Protein 3OOO (pdb70)

CATH classification: 3.40.350.10

Sequence (258 aa):
ASKLNRIRRHHLHSSVVQQAAELAVFSDPVTVNYLTGFFCDPHERQFLFVYEDRDPILFVPALEEVSSRAKQSSVPFPVFGYIDSENPWQQKKIASSNLPSFSVSKVLAEFDNLNVTKFQGLQTVFDDGHFENLTPYIQNRASKKLNRRIRHHLHSSVQQAELAVFSDPVTVNYLTGFFCDPHEERQFLFVYEDRDPILFVPALEVSSRAKQSSVPFPVFGYIDSENPWQQKIASNNLPSSFSVSSKVLAEFDNLNVTKKFQGLQTVFDGHFENLTPYIQNR

B-factor: mean 14.99, std 8.38, range [2.0, 68.58]

Organism: Streptococcus agalactiae serotype V (strain ATCC BAA-611 / 2603 V/R) (NCBI:txid208435)

Radius of gyration: 19.77 Å; Cα contacts (8 Å, |Δi|>4): 433; chains: 2; bounding box: 47×38×53 Å

Solvent-accessible surface area: 13190 Å² total

Nearest PDB structures (foldseek):
  3ooo-assembly1_B-2  TM=9.943E-01  e=3.296E-24  Streptococcus agalactiae 2603V/R
  3peb-assembly1_A  TM=9.661E-01  e=6.634E-20  Streptococcus thermophilus LMG 18311
  3o5v-assembly3_A  TM=9.739E-01  e=1.366E-19  Streptococcus pyogenes M1 GAS
  3o5v-assembly3_B  TM=9.836E-01  e=4.752E-19  Streptococcus pyogenes M1 GAS
  3pn9-assembly1_D  TM=9.662E-01  e=1.442E-17  Streptococcus pneumoniae

Secondary structure (DSSP, 8-state):
--HHHHHHHHHHHTT-SEEEE--HHHHHHHHS-----TT---EEEESSS--EEEEEGGGHHHHHHH-SS-EEEE-TTS-HHHHHHHH-S----SEEEE-TTT--HHHHHHHHHH--SEEEEPPHHHH--/--HHHHHHHHHHHTT-SEEEE--HHHHHHHHS-----TT---EEEESSS--EEEEEGGGHHHHHHH-SS-EEEE-TTS-HHHHHHHHS--S---EEEE-TTT--HHHHHHHHHH--SEEEEPPHHHH--

InterPro domains:
  IPR000587 Creatinase, N-terminal [PF01321] (4-133)
  IPR000994 Peptidase M24 [PF00557] (140-343)
  IPR001131 Peptidase M24B, X-Pro dipeptidase/aminopeptidase P, conserved site [PS00491] (289-301)
  IPR029149 Creatinase/Aminopeptidase P/Spt16, N-terminal [G3DSA:3.40.350.10] (1-133)
  IPR029149 Creatinase/Aminopeptidase P/Spt16, N-terminal [SSF53092] (1-131)
  IPR036005 Creatinase/aminopeptidase-like [G3DSA:3.90.230.10] (134-358)
  IPR036005 Creatinase/aminopeptidase-like [SSF55920] (132-358)
  IPR050659 Peptidase M24B family [PTHR46112] (2-356)

Structure (mmCIF, N/CA/C/O backbone):
data_3OOO
#
_entry.id   3OOO
#
_cell.length_a   43.744
_cell.length_b   58.325
_cell.length_c   101.995
_cell.angle_alpha   90.00
_cell.angle_beta   90.00
_cell.angle_gamma   90.00
#
_symmetry.space_group_name_H-M   'P 21 21 21'
#
loop_
_entity.id
_entity.type
_entity.pdbx_description
1 polymer 'Proline dipeptidase'
2 water water
#
loop_
_atom_site.group_PDB
_atom_site.id
_atom_site.type_symbol
_atom_site.label_atom_id
_atom_site.label_alt_id
_atom_site.label_comp_id
_atom_site.label_asym_id
_atom_site.label_entity_id
_atom_site.label_seq_id
_atom_site.pdbx_PDB_ins_code
_atom_site.Cartn_x
_atom_site.Cartn_y
_atom_site.Cartn_z
_atom_site.occupancy
_atom_site.B_iso_or_equiv
_atom_site.auth_seq_id
_atom_site.auth_comp_id
_atom_site.auth_asym_id
_atom_site.auth_atom_id
_atom_site.pdbx_PDB_model_num
ATOM 1 N N . ALA A 1 1 ? 15.067 44.192 20.880 1.00 26.12 0 ALA A N 1
ATOM 2 C CA . ALA A 1 1 ? 14.550 42.873 21.351 1.00 25.88 0 ALA A CA 1
ATOM 3 C C . ALA A 1 1 ? 13.035 42.815 21.172 1.00 25.58 0 ALA A C 1
ATOM 4 O O . ALA A 1 1 ? 12.521 42.023 20.372 1.00 25.80 0 ALA A O 1
ATOM 14 N N . SER A 1 3 ? 11.761 45.594 20.238 1.00 21.31 2 SER A N 1
ATOM 15 C CA . SER A 1 3 ? 11.732 46.757 19.347 1.00 19.95 2 SER A CA 1
ATOM 16 C C . SER A 1 3 ? 10.797 46.590 18.146 1.00 18.74 2 SER A C 1
ATOM 17 O O . SER A 1 3 ? 9.959 47.456 17.876 1.00 18.35 2 SER A O 1
ATOM 20 N N . LYS A 1 4 ? 10.953 45.478 17.433 1.00 17.33 3 LYS A N 1
ATOM 21 C CA . LYS A 1 4 ? 10.152 45.200 16.242 1.00 16.12 3 LYS A CA 1
ATOM 22 C C . LYS A 1 4 ? 8.682 45.026 16.601 1.00 15.01 3 LYS A C 1
ATOM 23 O O . LYS A 1 4 ? 7.807 45.592 15.943 1.00 14.58 3 LYS A O 1
ATOM 29 N N . LEU A 1 5 ? 8.419 44.258 17.656 1.00 14.47 4 LEU A N 1
ATOM 30 C CA . LEU A 1 5 ? 7.042 44.008 18.076 1.00 13.70 4 LEU A CA 1
ATOM 31 C C . LEU A 1 5 ? 6.360 45.272 18.606 1.00 13.73 4 LEU A C 1
ATOM 32 O O . LEU A 1 5 ? 5.177 45.491 18.344 1.00 13.52 4 LEU A O 1
ATOM 37 N N . ASN A 1 6 ? 7.106 46.104 19.335 1.00 13.68 5 ASN A N 1
ATOM 38 C CA . ASN A 1 6 ? 6.586 47.399 19.787 1.00 14.12 5 ASN A CA 1
ATOM 39 C C . ASN A 1 6 ? 6.217 48.298 18.608 1.00 13.57 5 ASN A C 1
ATOM 40 O O . ASN A 1 6 ? 5.167 48.941 18.612 1.00 13.30 5 ASN A O 1
ATOM 45 N N . ARG A 1 7 ? 7.079 48.331 17.593 1.00 13.37 6 ARG A N 1
ATOM 46 C CA . ARG A 1 7 ? 6.791 49.093 16.381 1.00 13.40 6 ARG A CA 1
ATOM 47 C C . ARG A 1 7 ? 5.535 48.615 15.652 1.00 12.91 6 ARG A C 1
ATOM 48 O O . ARG A 1 7 ? 4.730 49.431 15.200 1.00 12.94 6 ARG A O 1
ATOM 56 N N . ILE A 1 8 ? 5.368 47.298 15.544 1.00 12.61 7 ILE A N 1
ATOM 57 C CA . ILE A 1 8 ? 4.169 46.726 14.928 1.00 12.19 7 ILE A CA 1
ATOM 58 C C . ILE A 1 8 ? 2.924 47.140 15.710 1.00 12.25 7 ILE A C 1
ATOM 59 O O . ILE A 1 8 ? 1.922 47.549 15.122 1.00 11.74 7 ILE A O 1
ATOM 64 N N . ARG A 1 9 ? 3.012 47.063 17.038 1.00 12.59 8 ARG A N 1
ATOM 65 C CA A ARG A 1 9 ? 1.908 47.445 17.912 0.50 13.17 8 ARG A CA 1
ATOM 66 C CA B ARG A 1 9 ? 1.911 47.447 17.919 0.50 13.00 8 ARG A CA 1
ATOM 67 C C . ARG A 1 9 ? 1.489 48.900 17.687 1.00 13.32 8 ARG A C 1
ATOM 68 O O . ARG A 1 9 ? 0.299 49.200 17.559 1.00 13.20 8 ARG A O 1
ATOM 83 N N . HIS A 1 10 ? 2.468 49.801 17.628 1.00 13.91 9 HIS A N 1
ATOM 84 C CA . HIS A 1 10 ? 2.178 51.215 17.388 1.00 14.88 9 HIS A CA 1
ATOM 85 C C . HIS A 1 10 ? 1.622 51.450 15.987 1.00 14.79 9 HIS A C 1
ATOM 86 O O . HIS A 1 10 ? 0.746 52.297 15.792 1.00 14.89 9 HIS A O 1
ATOM 93 N N . HIS A 1 11 ? 2.117 50.679 15.023 1.00 14.51 10 HIS A N 1
ATOM 94 C CA . HIS A 1 11 ? 1.639 50.761 13.649 1.00 14.67 10 HIS A CA 1
ATOM 95 C C . HIS A 1 11 ? 0.169 50.381 13.522 1.00 15.15 10 HIS A C 1
ATOM 96 O O . HIS A 1 11 ? -0.552 50.944 12.702 1.00 15.05 10 HIS A O 1
ATOM 103 N N . LEU A 1 12 ? -0.272 49.417 14.329 1.00 15.96 11 LEU A N 1
ATOM 104 C CA . LEU A 1 12 ? -1.679 49.045 14.345 1.00 16.75 11 LEU A CA 1
ATOM 105 C C . LEU A 1 12 ? -2.569 50.251 14.657 1.00 17.75 11 LEU A C 1
ATOM 106 O O . LEU A 1 12 ? -3.678 50.340 14.137 1.00 18.19 11 LEU A O 1
ATOM 111 N N . HIS A 1 13 ? -2.072 51.183 15.473 1.00 18.83 12 HIS A N 1
ATOM 112 C CA . HIS A 1 13 ? -2.816 52.418 15.762 1.00 19.96 12 HIS A CA 1
ATOM 113 C C . HIS A 1 13 ? -3.028 53.281 14.505 1.00 20.01 12 HIS A C 1
ATOM 114 O O . HIS A 1 13 ? -4.074 53.924 14.365 1.00 20.84 12 HIS A O 1
ATOM 121 N N A SER A 1 14 ? -2.040 53.296 13.610 0.50 19.77 13 SER A N 1
ATOM 122 N N B SER A 1 14 ? -2.053 53.259 13.594 0.50 20.01 13 SER A N 1
ATOM 123 C CA A SER A 1 14 ? -2.103 54.101 12.386 0.50 19.35 13 SER A CA 1
ATOM 124 C CA B SER A 1 14 ? -2.081 54.085 12.382 0.50 19.82 13 SER A CA 1
ATOM 125 C C A SER A 1 14 ? -3.198 53.627 11.435 0.50 19.24 13 SER A C 1
ATOM 126 C C B SER A 1 14 ? -2.925 53.503 11.248 0.50 19.65 13 SER A C 1
ATOM 127 O O A SER A 1 14 ? -3.701 54.401 10.619 0.50 19.32 13 SER A O 1
ATOM 128 O O B SER A 1 14 ? -3.444 54.248 10.414 0.50 19.72 13 SER A O 1
ATOM 133 N N A VAL A 1 15 ? -3.561 52.353 11.545 0.50 18.94 14 VAL A N 1
ATOM 134 N N B VAL A 1 15 ? -3.048 52.179 11.196 0.50 19.32 14 VAL A N 1
ATOM 135 C CA A VAL A 1 15 ? -4.602 51.777 10.707 0.50 18.49 14 VAL A CA 1
ATOM 136 C CA B VAL A 1 15 ? -3.891 51.553 10.177 0.50 18.85 14 VAL A CA 1
ATOM 137 C C A VAL A 1 15 ? -5.804 51.368 11.556 0.50 18.18 14 VAL A C 1
ATOM 138 C C B VAL A 1 15 ? -5.251 51.128 10.723 0.50 18.68 14 VAL A C 1
ATOM 139 O O A VAL A 1 15 ? -5.807 51.555 12.772 0.50 18.19 14 VAL A O 1
ATOM 140 O O B VAL A 1 15 ? -6.094 50.629 9.982 0.50 18.51 14 VAL A O 1
ATOM 147 N N A GLN A 1 16 ? -6.826 50.815 10.914 0.50 17.92 15 GLN A N 1
ATOM 148 N N B GLN A 1 16 ? -5.458 51.319 12.020 0.50 18.47 15 GLN A N 1
ATOM 149 C CA A GLN A 1 16 ? -8.034 50.407 11.625 0.50 17.74 15 GLN A CA 1
ATOM 150 C CA B GLN A 1 16 ? -6.774 51.103 12.605 0.50 18.36 15 GLN A CA 1
ATOM 151 C C A GLN A 1 16 ? -7.889 49.037 12.272 0.50 17.42 15 GLN A C 1
ATOM 152 C C B GLN A 1 16 ? -7.082 49.636 12.914 0.50 17.79 15 GLN A C 1
ATOM 153 O O A GLN A 1 16 ? -8.882 48.418 12.648 0.50 17.84 15 GLN A O 1
ATOM 154 O O B GLN A 1 16 ? -8.191 49.306 13.332 0.50 17.57 15 GLN A O 1
ATOM 165 N N A ALA A 1 17 ? -6.654 48.564 12.405 0.50 17.14 16 ALA A N 1
ATOM 166 N N B ALA A 1 17 ? -6.108 48.757 12.709 0.50 17.25 16 ALA A N 1
ATOM 167 C CA A ALA A 1 17 ? -6.407 47.214 12.908 0.50 16.51 16 ALA A CA 1
ATOM 168 C CA B ALA A 1 17 ? -6.313 47.338 12.986 0.50 16.61 16 ALA A CA 1
ATOM 169 C C A ALA A 1 17 ? -6.208 47.146 14.422 0.50 16.05 16 ALA A C 1
ATOM 170 C C B ALA A 1 17 ? -6.089 47.073 14.465 0.50 16.10 16 ALA A C 1
ATOM 171 O O A ALA A 1 17 ? -5.435 47.913 14.993 0.50 16.27 16 ALA A O 1
ATOM 172 O O B ALA A 1 17 ? -5.179 47.643 15.065 0.50 16.25 16 ALA A O 1
ATOM 175 N N . GLU A 1 18 ? -6.911 46.211 15.058 1.00 15.52 17 GLU A N 1
ATOM 176 C CA . GLU A 1 18 ? -6.782 45.950 16.494 1.00 14.54 17 GLU A CA 1
ATOM 177 C C . GLU A 1 18 ? -5.785 44.831 16.769 1.00 13.21 17 GLU A C 1
ATOM 178 O O . GLU A 1 18 ? -5.300 44.678 17.890 1.00 13.16 17 GLU A O 1
ATOM 184 N N . LEU A 1 19 ? -5.470 44.061 15.732 1.00 11.66 18 LEU A N 1
ATOM 185 C CA . LEU A 1 19 ? -4.707 42.836 15.905 1.00 10.54 18 LEU A CA 1
ATOM 186 C C . LEU A 1 19 ? -3.963 42.465 14.630 1.00 9.66 18 LEU A C 1
ATOM 187 O O . LEU A 1 19 ? -4.488 42.631 13.531 1.00 9.57 18 LEU A O 1
ATOM 192 N N . ALA A 1 20 ? -2.741 41.966 14.796 1.00 8.78 19 ALA A N 1
ATOM 193 C CA . ALA A 1 20 ? -2.006 41.296 13.726 1.00 7.88 19 ALA A CA 1
ATOM 194 C C . ALA A 1 20 ? -1.708 39.874 14.172 1.00 7.11 19 ALA A C 1
ATOM 195 O O . ALA A 1 20 ? -1.344 39.629 15.326 1.00 7.11 19 ALA A O 1
ATOM 197 N N . VAL A 1 21 ? -1.879 38.935 13.251 1.00 6.68 20 VAL A N 1
ATOM 198 C CA . VAL A 1 21 ? -1.645 37.527 13.541 1.00 6.33 20 VAL A CA 1
ATOM 199 C C . VAL A 1 21 ? -0.541 37.034 12.622 1.00 6.49 20 VAL A C 1
ATOM 200 O O . VAL A 1 21 ? -0.710 37.016 11.398 1.00 6.73 20 VAL A O 1
ATOM 204 N N . PHE A 1 22 ? 0.593 36.664 13.206 1.00 6.24 21 PHE A N 1
ATOM 205 C CA . PHE A 1 22 ? 1.726 36.144 12.435 1.00 6.40 21 PHE A CA 1
ATOM 206 C C . PHE A 1 22 ? 1.767 34.629 12.496 1.00 6.74 21 PHE A C 1
ATOM 207 O O . PHE A 1 22 ? 1.500 34.032 13.544 1.00 6.95 21 PHE A O 1
ATOM 215 N N . SER A 1 23 ? 2.074 34.009 11.361 1.00 6.79 22 SER A N 1
ATOM 216 C CA . SER A 1 23 ? 2.046 32.549 11.258 1.00 7.51 22 SER A CA 1
ATOM 217 C C . SER A 1 23 ? 3.272 31.973 10.552 1.00 7.73 22 SER A C 1
ATOM 218 O O . SER A 1 23 ? 3.566 30.790 10.693 1.00 7.69 22 SER A O 1
ATOM 221 N N . ASP A 1 24 ? 3.964 32.799 9.773 1.00 8.09 23 ASP A N 1
ATOM 222 C CA . ASP A 1 24 ? 5.128 32.340 9.019 1.00 8.72 23 ASP A CA 1
ATOM 223 C C . ASP A 1 24 ? 6.278 32.076 9.999 1.00 8.58 23 ASP A C 1
ATOM 224 O O . ASP A 1 24 ? 6.686 32.986 10.718 1.00 8.96 23 ASP A O 1
ATOM 229 N N . PRO A 1 25 ? 6.795 30.827 10.043 1.00 8.84 24 PRO A N 1
ATOM 230 C CA . PRO A 1 25 ? 7.902 30.500 10.948 1.00 9.04 24 PRO A CA 1
ATOM 231 C C . PRO A 1 25 ? 9.093 31.453 10.805 1.00 9.25 24 PRO A C 1
ATOM 232 O O . PRO A 1 25 ? 9.731 31.797 11.794 1.00 8.99 24 PRO A O 1
ATOM 236 N N . VAL A 1 26 ? 9.364 31.893 9.581 1.00 10.01 25 VAL A N 1
ATOM 237 C CA . VAL A 1 26 ? 10.451 32.835 9.327 1.00 10.26 25 VAL A CA 1
ATOM 238 C C . VAL A 1 26 ? 10.149 34.203 9.953 1.00 10.19 25 VAL A C 1
ATOM 239 O O . VAL A 1 26 ? 11.013 34.800 10.603 1.00 10.56 25 VAL A O 1
ATOM 243 N N . THR A 1 27 ? 8.917 34.679 9.773 1.00 9.92 26 THR A N 1
ATOM 244 C CA . THR A 1 27 ? 8.489 35.957 10.334 1.00 10.05 26 THR A CA 1
ATOM 245 C C . THR A 1 27 ? 8.504 35.919 11.859 1.00 10.04 26 THR A C 1
ATOM 246 O O . THR A 1 27 ? 9.023 36.827 12.508 1.00 10.02 26 THR A O 1
ATOM 250 N N . VAL A 1 28 ? 7.930 34.866 12.430 1.00 10.10 27 VAL A N 1
ATOM 251 C CA . VAL A 1 28 ? 7.890 34.724 13.883 1.00 10.45 27 VAL A CA 1
ATOM 252 C C . VAL A 1 28 ? 9.305 34.693 14.470 1.00 11.01 27 VAL A C 1
ATOM 253 O O . VAL A 1 28 ? 9.577 35.335 15.491 1.00 11.36 27 VAL A O 1
ATOM 257 N N . ASN A 1 29 ? 10.209 33.979 13.803 1.00 11.63 28 ASN A N 1
ATOM 258 C CA . ASN A 1 29 ? 11.604 33.935 14.228 1.00 12.49 28 ASN A CA 1
ATOM 259 C C . ASN A 1 29 ? 12.281 35.303 14.130 1.00 12.91 28 ASN A C 1
ATOM 260 O O . ASN A 1 29 ? 13.026 35.691 15.027 1.00 13.36 28 ASN A O 1
ATOM 265 N N . TYR A 1 30 ? 12.010 36.032 13.047 1.00 13.08 29 TYR A N 1
ATOM 266 C CA . TYR A 1 30 ? 12.522 37.394 12.879 1.00 13.90 29 TYR A CA 1
ATOM 267 C C . TYR A 1 30 ? 12.062 38.300 14.024 1.00 13.77 29 TYR A C 1
ATOM 268 O O . TYR A 1 30 ? 12.828 39.125 14.532 1.00 13.96 29 TYR A O 1
ATOM 277 N N . LEU A 1 31 ? 10.810 38.129 14.437 1.00 13.63 30 LEU A N 1
ATOM 278 C CA . LEU A 1 31 ? 10.215 38.981 15.464 1.00 13.89 30 LEU A CA 1
ATOM 279 C C . LEU A 1 31 ? 10.557 38.602 16.901 1.00 14.07 30 LEU A C 1
ATOM 280 O O . LEU A 1 31 ? 10.467 39.449 17.790 1.00 14.70 30 LEU A O 1
ATOM 285 N N . THR A 1 32 ? 10.927 37.340 17.133 1.00 14.18 31 THR A N 1
ATOM 286 C CA . THR A 1 32 ? 11.027 36.805 18.500 1.00 14.19 31 THR A CA 1
ATOM 287 C C . THR A 1 32 ? 12.286 35.999 18.818 1.00 14.39 31 THR A C 1
ATOM 288 O O . THR A 1 32 ? 12.614 35.815 19.991 1.00 14.89 31 THR A O 1
ATOM 292 N N . GLY A 1 33 ? 12.959 35.486 17.791 1.00 14.15 32 GLY A N 1
ATOM 293 C CA . GLY A 1 33 ? 14.084 34.567 17.982 1.00 13.88 32 GLY A CA 1
ATOM 294 C C . GLY A 1 33 ? 13.679 33.117 18.195 1.00 13.65 32 GLY A C 1
ATOM 295 O O . GLY A 1 33 ? 14.532 32.248 18.396 1.00 14.33 32 GLY A O 1
ATOM 296 N N . PHE A 1 34 ? 12.372 32.856 18.160 1.00 13.01 33 PHE A N 1
ATOM 297 C CA . PHE A 1 34 ? 11.837 31.507 18.302 1.00 12.39 33 PHE A CA 1
ATOM 298 C C . PHE A 1 34 ? 11.441 30.979 16.930 1.00 12.31 33 PHE A C 1
ATOM 299 O O . PHE A 1 34 ? 10.582 31.568 16.266 1.00 11.96 33 PHE A O 1
ATOM 307 N N . PHE A 1 35 ? 12.088 29.892 16.509 1.00 12.24 34 PHE A N 1
ATOM 308 C CA . PHE A 1 35 ? 11.733 29.212 15.265 1.00 12.64 34 PHE A CA 1
ATOM 309 C C . PHE A 1 35 ? 10.992 27.910 15.508 1.00 12.63 34 PHE A C 1
ATOM 310 O O . PHE A 1 35 ? 11.498 27.013 16.188 1.00 12.53 34 PHE A O 1
ATOM 318 N N . CYS A 1 36 ? 9.805 27.807 14.916 1.00 12.42 35 CYS A N 1
ATOM 319 C CA . CYS A 1 36 ? 9.057 26.558 14.874 1.00 12.87 35 CYS A CA 1
ATOM 320 C C . CYS A 1 36 ? 8.249 26.535 13.588 1.00 12.03 35 CYS A C 1
ATOM 321 O O . CYS A 1 36 ? 7.530 27.488 13.289 1.00 12.37 35 CYS A O 1
ATOM 324 N N . ASP A 1 37 ? 8.386 25.465 12.812 1.00 11.17 36 ASP A N 1
ATOM 325 C CA . ASP A 1 37 ? 7.454 25.225 11.720 1.00 10.48 36 ASP A CA 1
ATOM 326 C C . ASP A 1 37 ? 6.523 24.091 12.128 1.00 10.06 36 ASP A C 1
ATOM 327 O O . ASP A 1 37 ? 6.924 22.924 12.119 1.00 9.90 36 ASP A O 1
ATOM 332 N N . PRO A 1 38 ? 5.272 24.427 12.483 1.00 9.10 37 PRO A N 1
ATOM 333 C CA . PRO A 1 38 ? 4.360 23.417 13.001 1.00 8.92 37 PRO A CA 1
ATOM 334 C C . PRO A 1 38 ? 3.692 22.595 11.902 1.00 8.60 37 PRO A C 1
ATOM 335 O O . PRO A 1 38 ? 2.953 21.658 12.205 1.00 8.70 37 PRO A O 1
ATOM 339 N N . HIS A 1 39 ? 3.931 22.965 10.642 1.00 8.82 38 HIS A N 1
ATOM 340 C CA . HIS A 1 39 ? 3.288 22.314 9.497 1.00 9.01 38 HIS A CA 1
ATOM 341 C C . HIS A 1 39 ? 1.755 22.310 9.634 1.00 9.24 38 HIS A C 1
ATOM 342 O O . HIS A 1 39 ? 1.159 23.387 9.621 1.00 9.98 38 HIS A O 1
ATOM 349 N N . GLU A 1 40 ? 1.127 21.142 9.789 1.00 9.56 39 GLU A N 1
ATOM 350 C CA . GLU A 1 40 ? -0.342 21.048 9.904 1.00 10.05 39 GLU A CA 1
ATOM 351 C C . GLU A 1 40 ? -0.871 21.550 11.245 1.00 9.51 39 GLU A C 1
ATOM 352 O O . GLU A 1 40 ? -2.022 21.996 11.340 1.00 9.77 39 GLU A O 1
ATOM 358 N N . ARG A 1 41 ? -0.044 21.444 12.279 1.00 8.34 40 ARG A N 1
ATOM 359 C CA . ARG A 1 41 ? -0.416 21.934 13.603 1.00 7.57 40 ARG A CA 1
ATOM 360 C C . ARG A 1 41 ? -0.363 23.462 13.614 1.00 7.13 40 ARG A C 1
ATOM 361 O O . ARG A 1 41 ? 0.117 24.090 12.665 1.00 6.81 40 ARG A O 1
ATOM 369 N N . GLN A 1 42 ? -0.860 24.053 14.695 1.00 6.76 41 GLN A N 1
ATOM 370 C CA . GLN A 1 42 ? -1.014 25.502 14.757 1.00 6.87 41 GLN A CA 1
ATOM 371 C C . GLN A 1 42 ? 0.056 26.219 15.570 1.00 6.90 41 GLN A C 1
ATOM 372 O O . GLN A 1 42 ? 0.409 25.792 16.672 1.00 7.07 41 GLN A O 1
ATOM 391 N N . PHE A 1 44 ? 0.548 30.568 16.131 1.00 6.07 43 PHE A N 1
ATOM 392 C CA . PHE A 1 44 ? 0.215 31.953 15.813 1.00 5.54 43 PHE A CA 1
ATOM 393 C C . PHE A 1 44 ? 0.826 32.865 16.850 1.00 5.29 43 PHE A C 1
ATOM 394 O O . PHE A 1 44 ? 0.801 32.564 18.050 1.00 5.22 43 PHE A O 1
ATOM 402 N N . LEU A 1 45 ? 1.342 33.997 16.386 1.00 5.12 44 LEU A N 1
ATOM 403 C CA . LEU A 1 45 ? 1.756 35.071 17.275 1.00 5.42 44 LEU A CA 1
ATOM 404 C C . LEU A 1 45 ? 0.733 36.186 17.164 1.00 5.35 44 LEU A C 1
ATOM 405 O O . LEU A 1 45 ? 0.578 36.791 16.103 1.00 5.58 44 LEU A O 1
ATOM 410 N N . PHE A 1 46 ? 0.033 36.436 18.265 1.00 5.75 45 PHE A N 1
ATOM 411 C CA . PHE A 1 46 ? -1.019 37.442 18.310 1.00 5.89 45 PHE A CA 1
ATOM 412 C C . PHE A 1 46 ? -0.459 38.739 18.858 1.00 6.72 45 PHE A C 1
ATOM 413 O O . PHE A 1 46 ? -0.031 38.798 20.008 1.00 7.49 45 PHE A O 1
ATOM 421 N N . VAL A 1 47 ? -0.454 39.766 18.014 1.00 7.19 46 VAL A N 1
ATOM 422 C CA . VAL A 1 47 ? 0.076 41.077 18.378 1.00 7.94 46 VAL A CA 1
ATOM 423 C C . VAL A 1 47 ? -1.090 42.054 18.477 1.00 8.28 46 VAL A C 1
ATOM 424 O O . VAL A 1 47 ? -1.653 42.483 17.471 1.00 8.30 46 VAL A O 1
ATOM 428 N N . TYR A 1 48 ? -1.473 42.361 19.716 1.00 9.66 47 TYR A N 1
ATOM 429 C CA . TYR A 1 48 ? -2.545 43.305 19.994 1.00 10.90 47 TYR A CA 1
ATOM 430 C C . TYR A 1 48 ? -2.005 44.721 19.994 1.00 11.47 47 TYR A C 1
ATOM 431 O O . TYR A 1 48 ? -0.818 44.937 20.211 1.00 11.53 47 TYR A O 1
ATOM 440 N N . GLU A 1 49 ? -2.903 45.674 19.771 1.00 12.46 48 GLU A N 1
ATOM 441 C CA . GLU A 1 49 ? -2.575 47.094 19.768 1.00 13.68 48 GLU A CA 1
ATOM 442 C C . GLU A 1 49 ? -2.268 47.641 21.166 1.00 13.83 48 GLU A C 1
ATOM 443 O O . GLU A 1 49 ? -1.625 48.684 21.287 1.00 14.65 48 GLU A O 1
ATOM 449 N N . ASP A 1 50 ? -2.717 46.943 22.211 1.00 13.26 49 ASP A N 1
ATOM 450 C CA . ASP A 1 50 ? -2.799 47.528 23.559 1.00 12.72 49 ASP A CA 1
ATOM 451 C C . ASP A 1 50 ? -2.205 46.698 24.701 1.00 11.87 49 ASP A C 1
ATOM 452 O O . ASP A 1 50 ? -2.411 47.015 25.876 1.00 11.46 49 ASP A O 1
ATOM 457 N N . ARG A 1 51 ? -1.468 45.642 24.368 1.00 10.73 50 ARG A N 1
ATOM 458 C CA . ARG A 1 51 ? -0.886 44.769 25.384 1.00 10.23 50 ARG A CA 1
ATOM 459 C C . ARG A 1 51 ? 0.273 43.965 24.804 1.00 9.78 50 ARG A C 1
ATOM 460 O O . ARG A 1 51 ? 0.538 44.032 23.602 1.00 9.58 50 ARG A O 1
ATOM 468 N N . ASP A 1 52 ? 0.956 43.204 25.655 1.00 9.58 51 ASP A N 1
ATOM 469 C CA . ASP A 1 52 ? 2.044 42.351 25.193 1.00 9.42 51 ASP A CA 1
ATOM 470 C C . ASP A 1 52 ? 1.530 41.278 24.238 1.00 8.96 51 ASP A C 1
ATOM 471 O O . ASP A 1 52 ? 0.374 40.862 24.342 1.00 8.96 51 ASP A O 1
ATOM 476 N N . PRO A 1 53 ? 2.384 40.836 23.294 1.00 8.63 52 PRO A N 1
ATOM 477 C CA . PRO A 1 53 ? 1.994 39.766 22.375 1.00 8.55 52 PRO A CA 1
ATOM 478 C C . PRO A 1 53 ? 1.697 38.468 23.110 1.00 7.71 52 PRO A C 1
ATOM 479 O O . PRO A 1 53 ? 2.106 38.294 24.260 1.00 7.93 52 PRO A O 1
ATOM 483 N N . ILE A 1 54 ? 0.986 37.567 22.440 1.00 6.63 53 ILE A N 1
ATOM 484 C CA . ILE A 1 54 ? 0.704 36.242 22.975 1.00 5.98 53 ILE A CA 1
ATOM 485 C C . ILE A 1 54 ? 1.043 35.216 21.907 1.00 5.67 53 ILE A C 1
ATOM 486 O O . ILE A 1 54 ? 0.595 35.330 20.769 1.00 5.87 53 ILE A O 1
ATOM 491 N N . LEU A 1 55 ? 1.843 34.221 22.282 1.00 5.46 54 LEU A N 1
ATOM 492 C CA . LEU A 1 55 ? 2.256 33.171 21.360 1.00 5.28 54 LEU A CA 1
ATOM 493 C C . LEU A 1 55 ? 1.512 31.866 21.642 1.00 5.51 54 LEU A C 1
ATOM 494 O O . LEU A 1 55 ? 1.449 31.414 22.783 1.00 5.70 54 LEU A O 1
ATOM 499 N N . PHE A 1 56 ? 0.924 31.291 20.595 1.00 4.92 55 PHE A N 1
ATOM 500 C CA . PHE A 1 56 ? 0.209 30.019 20.677 1.00 4.56 55 PHE A CA 1
ATOM 501 C C . PHE A 1 56 ? 0.990 28.989 19.885 1.00 5.09 55 PHE A C 1
ATOM 502 O O . PHE A 1 56 ? 1.299 29.231 18.729 1.00 4.82 55 PHE A O 1
ATOM 510 N N . VAL A 1 57 ? 1.301 27.850 20.497 1.00 5.15 56 VAL A N 1
ATOM 511 C CA . VAL A 1 57 ? 2.089 26.802 19.835 1.00 5.97 56 VAL A CA 1
ATOM 512 C C . VAL A 1 57 ? 1.545 25.418 20.170 1.00 6.15 56 VAL A C 1
ATOM 513 O O . VAL A 1 57 ? 0.746 25.282 21.089 1.00 6.03 56 VAL A O 1
ATOM 517 N N . PRO A 1 58 ? 1.978 24.379 19.435 1.00 6.07 57 PRO A N 1
ATOM 518 C CA . PRO A 1 58 ? 1.632 23.037 19.905 1.00 6.60 57 PRO A CA 1
ATOM 519 C C . PRO A 1 58 ? 2.216 22.807 21.295 1.00 6.94 57 PRO A C 1
ATOM 520 O O . PRO A 1 58 ? 3.280 23.351 21.620 1.00 6.99 57 PRO A O 1
ATOM 524 N N . ALA A 1 59 ? 1.521 22.018 22.112 1.00 7.37 58 ALA A N 1
ATOM 525 C CA . ALA A 1 59 ? 1.905 21.827 23.517 1.00 8.02 58 ALA A CA 1
ATOM 526 C C . ALA A 1 59 ? 3.349 21.384 23.708 1.00 8.57 58 ALA A C 1
ATOM 527 O O . ALA A 1 59 ? 4.002 21.770 24.680 1.00 8.79 58 ALA A O 1
ATOM 529 N N . LEU A 1 60 ? 3.850 20.583 22.777 1.00 9.13 59 LEU A N 1
ATOM 530 C CA . LEU A 1 60 ? 5.220 20.104 22.895 1.00 9.71 59 LEU A CA 1
ATOM 531 C C . LEU A 1 60 ? 6.258 21.215 22.790 1.00 9.51 59 LEU A C 1
ATOM 532 O O . LEU A 1 60 ? 7.385 21.044 23.258 1.00 10.19 59 LEU A O 1
ATOM 537 N N . GLU A 1 61 ? 5.857 22.353 22.215 1.00 9.13 60 GLU A N 1
ATOM 538 C CA A GLU A 1 61 ? 6.769 23.479 21.993 0.50 9.00 60 GLU A CA 1
ATOM 539 C CA B GLU A 1 61 ? 6.760 23.485 21.984 0.50 9.14 60 GLU A CA 1
ATOM 540 C C . GLU A 1 61 ? 6.641 24.577 23.047 1.00 8.70 60 GLU A C 1
ATOM 541 O O . GLU A 1 61 ? 7.396 25.544 23.027 1.00 8.69 60 GLU A O 1
ATOM 552 N N . VAL A 1 62 ? 5.689 24.430 23.964 1.00 8.52 61 VAL A N 1
ATOM 553 C CA . VAL A 1 62 ? 5.447 25.473 24.967 1.00 8.56 61 VAL A CA 1
ATOM 554 C C . VAL A 1 62 ? 6.681 25.794 25.814 1.00 8.85 61 VAL A C 1
ATOM 555 O O . VAL A 1 62 ? 7.012 26.962 25.996 1.00 8.50 61 VAL A O 1
ATOM 559 N N . SER A 1 63 ? 7.364 24.760 26.304 1.00 9.55 62 SER A N 1
ATOM 560 C CA A SER A 1 63 ? 8.547 24.949 27.146 0.50 9.85 62 SER A CA 1
ATOM 561 C CA B SER A 1 63 ? 8.542 24.955 27.147 0.50 9.98 62 SER A CA 1
ATOM 562 C C . SER A 1 63 ? 9.632 25.721 26.403 1.00 9.96 62 SER A C 1
ATOM 563 O O . SER A 1 63 ? 10.160 26.717 26.910 1.00 9.94 62 SER A O 1
ATOM 568 N N . ARG A 1 64 ? 9.952 25.269 25.193 1.00 10.17 63 ARG A N 1
ATOM 569 C CA . ARG A 1 64 ? 10.953 25.937 24.368 1.00 10.06 63 ARG A CA 1
ATOM 570 C C . ARG A 1 64 ? 10.562 27.386 24.054 1.00 10.02 63 ARG A C 1
ATOM 571 O O . ARG A 1 64 ? 11.407 28.290 24.082 1.00 10.10 63 ARG A O 1
ATOM 579 N N . ALA A 1 65 ? 9.283 27.604 23.754 1.00 9.86 64 ALA A N 1
ATOM 580 C CA . ALA A 1 65 ? 8.783 28.947 23.468 1.00 9.96 64 ALA A CA 1
ATOM 581 C C . ALA A 1 65 ? 8.950 29.876 24.668 1.00 10.30 64 ALA A C 1
ATOM 582 O O . ALA A 1 65 ? 9.397 31.016 24.516 1.00 10.27 64 ALA A O 1
ATOM 584 N N . LYS A 1 66 ? 8.619 29.370 25.855 1.00 10.99 65 LYS A N 1
ATOM 585 C CA . LYS A 1 66 ? 8.723 30.143 27.099 1.00 11.70 65 LYS A CA 1
ATOM 586 C C . LYS A 1 66 ? 10.167 30.496 27.449 1.00 12.38 65 LYS A C 1
ATOM 587 O O . LYS A 1 66 ? 10.420 31.497 28.127 1.00 12.51 65 LYS A O 1
ATOM 593 N N . GLN A 1 67 ? 11.106 29.679 26.980 1.00 13.00 66 GLN A N 1
ATOM 594 C CA . GLN A 1 67 ? 12.532 29.957 27.165 1.00 13.87 66 GLN A CA 1
ATOM 595 C C . GLN A 1 67 ? 13.030 31.003 26.163 1.00 13.98 66 GLN A C 1
ATOM 596 O O . GLN A 1 67 ? 14.124 31.563 26.321 1.00 14.58 66 GLN A O 1
ATOM 602 N N . SER A 1 68 ? 12.204 31.287 25.155 1.00 13.78 67 SER A N 1
ATOM 603 C CA A SER A 1 68 ? 12.593 32.157 24.045 0.50 13.63 67 SER A CA 1
ATOM 604 C CA B SER A 1 68 ? 12.597 32.158 24.051 0.50 13.89 67 SER A CA 1
ATOM 605 C C . SER A 1 68 ? 11.925 33.534 24.080 1.00 13.71 67 SER A C 1
ATOM 606 O O . SER A 1 68 ? 12.519 34.532 23.657 1.00 14.25 67 SER A O 1
ATOM 611 N N . VAL A 1 69 ? 10.689 33.591 24.573 1.00 12.94 68 VAL A N 1
ATOM 612 C CA . VAL A 1 69 ? 9.934 34.851 24.619 1.00 12.26 68 VAL A CA 1
ATOM 613 C C . VAL A 1 69 ? 9.508 35.229 26.043 1.00 12.08 68 VAL A C 1
ATOM 614 O O . VAL A 1 69 ? 9.257 34.350 26.869 1.00 11.95 68 VAL A O 1
ATOM 618 N N . PRO A 1 70 ? 9.457 36.543 26.343 1.00 11.85 69 PRO A N 1
ATOM 619 C CA . PRO A 1 70 ? 9.136 37.002 27.694 1.00 12.15 69 PRO A CA 1
ATOM 620 C C . PRO A 1 70 ? 7.644 37.229 27.946 1.00 11.84 69 PRO A C 1
ATOM 621 O O . PRO A 1 70 ? 7.240 37.480 29.087 1.00 13.48 69 PRO A O 1
ATOM 625 N N . PHE A 1 71 ? 6.842 37.142 26.887 1.00 10.68 70 PHE A N 1
ATOM 626 C CA . PHE A 1 71 ? 5.404 37.392 26.961 1.00 9.74 70 PHE A CA 1
ATOM 627 C C . PHE A 1 71 ? 4.603 36.079 27.015 1.00 9.12 70 PHE A C 1
ATOM 628 O O . PHE A 1 71 ? 5.187 34.999 26.870 1.00 9.41 70 PHE A O 1
ATOM 636 N N . PRO A 1 72 ? 3.274 36.157 27.233 1.00 8.57 71 PRO A N 1
ATOM 637 C CA . PRO A 1 72 ? 2.508 34.921 27.453 1.00 8.32 71 PRO A CA 1
ATOM 638 C C . PRO A 1 72 ? 2.555 33.910 26.311 1.00 8.01 71 PRO A C 1
ATOM 639 O O . PRO A 1 72 ? 2.528 34.278 25.133 1.00 7.72 71 PRO A O 1
ATOM 643 N N . VAL A 1 73 ? 2.639 32.639 26.691 1.00 7.75 72 VAL A N 1
ATOM 644 C CA . VAL A 1 73 ? 2.644 31.523 25.759 1.00 7.61 72 VAL A CA 1
ATOM 645 C C . VAL A 1 73 ? 1.592 30.523 26.216 1.00 7.38 72 VAL A C 1
ATOM 646 O O . VAL A 1 73 ? 1.468 30.251 27.411 1.00 8.12 72 VAL A O 1
ATOM 650 N N . PHE A 1 74 ? 0.816 29.994 25.274 1.00 6.77 73 PHE A N 1
ATOM 651 C CA . PHE A 1 74 ? -0.054 28.860 25.579 1.00 6.37 73 PHE A CA 1
ATOM 652 C C . PHE A 1 74 ? -0.058 27.863 24.433 1.00 6.25 73 PHE A C 1
ATOM 653 O O . PHE A 1 74 ? 0.442 28.150 23.350 1.00 5.55 73 PHE A O 1
ATOM 661 N N . GLY A 1 75 ? -0.597 26.680 24.693 1.00 6.21 74 GLY A N 1
ATOM 662 C CA . GLY A 1 75 ? -0.544 25.616 23.715 1.00 6.78 74 GLY A CA 1
ATOM 663 C C . GLY A 1 75 ? -1.720 24.678 23.778 1.00 6.83 74 GLY A C 1
ATOM 664 O O . GLY A 1 75 ? -2.631 24.845 24.595 1.00 6.87 74 GLY A O 1
ATOM 665 N N . TYR A 1 76 ? -1.685 23.681 22.903 1.00 7.10 75 TYR A N 1
ATOM 666 C CA . TYR A 1 76 ? -2.738 22.683 22.829 1.00 7.38 75 TYR A CA 1
ATOM 667 C C . TYR A 1 76 ? -2.149 21.313 22.523 1.00 7.77 75 TYR A C 1
ATOM 668 O O . TYR A 1 76 ? -1.204 21.198 21.749 1.00 7.76 75 TYR A O 1
ATOM 677 N N . ILE A 1 77 ? -2.701 20.289 23.168 1.00 8.33 76 ILE A N 1
ATOM 678 C CA . ILE A 1 77 ? -2.356 18.906 22.854 1.00 8.90 76 ILE A CA 1
ATOM 679 C C . ILE A 1 77 ? -3.239 18.421 21.704 1.00 9.24 76 ILE A C 1
ATOM 680 O O . ILE A 1 77 ?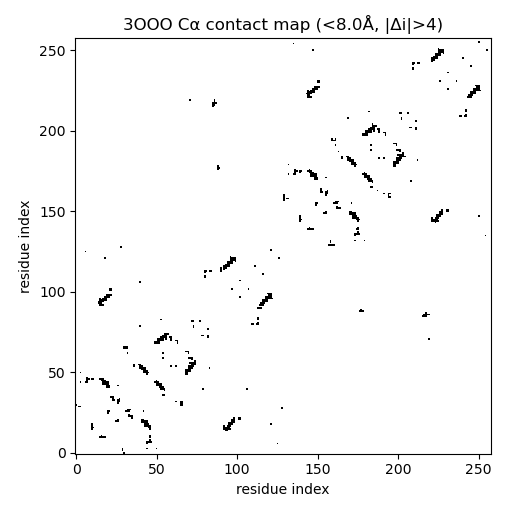 -4.224 19.072 21.344 1.00 8.41 76 ILE A O 1
ATOM 685 N N . ASP A 1 78 ? -2.883 17.281 21.123 1.00 10.16 77 ASP A N 1
ATOM 686 C CA . ASP A 1 78 ? -3.524 16.840 19.883 1.00 11.01 77 ASP A CA 1
ATOM 687 C C . ASP A 1 78 ? -5.005 16.496 20.010 1.00 10.97 77 ASP A C 1
ATOM 688 O O . ASP A 1 78 ? -5.739 16.524 19.021 1.00 11.82 77 ASP A O 1
ATOM 693 N N . SER A 1 79 ? -5.429 16.163 21.223 1.00 11.00 78 SER A N 1
ATOM 694 C CA . SER A 1 79 ? -6.834 15.869 21.493 1.00 10.90 78 SER A CA 1
ATOM 695 C C . SER A 1 79 ? -7.691 17.126 21.657 1.00 10.95 78 SER A C 1
ATOM 696 O O . SER A 1 79 ? -8.922 17.035 21.735 1.00 11.51 78 SER A O 1
ATOM 699 N N . GLU A 1 80 ? -7.047 18.290 21.703 1.00 10.60 79 GLU A N 1
ATOM 700 C CA . GLU A 1 80 ? -7.756 19.559 21.847 1.00 10.26 79 GLU A CA 1
ATOM 701 C C . GLU A 1 80 ? -7.982 20.242 20.507 1.00 9.94 79 GLU A C 1
ATOM 702 O O . GLU A 1 80 ? -7.135 20.189 19.611 1.00 10.79 79 GLU A O 1
ATOM 708 N N . ASN A 1 81 ? -9.135 20.887 20.380 1.00 9.55 80 ASN A N 1
ATOM 709 C CA . ASN A 1 81 ? -9.443 21.725 19.236 1.00 9.30 80 ASN A CA 1
ATOM 710 C C . ASN A 1 81 ? -8.690 23.052 19.406 1.00 8.69 80 ASN A C 1
ATOM 711 O O . ASN A 1 81 ? -8.970 23.804 20.351 1.00 8.47 80 ASN A O 1
ATOM 716 N N . PRO A 1 82 ? -7.716 23.335 18.516 1.00 8.07 81 PRO A N 1
ATOM 717 C CA . PRO A 1 82 ? -6.901 24.540 18.722 1.00 7.99 81 PRO A CA 1
ATOM 718 C C . PRO A 1 82 ? -7.699 25.831 18.588 1.00 7.80 81 PRO A C 1
ATOM 719 O O . PRO A 1 82 ? -7.382 26.813 19.250 1.00 7.96 81 PRO A O 1
ATOM 723 N N . TRP A 1 83 ? -8.731 25.824 17.750 1.00 8.06 82 TRP A N 1
ATOM 724 C CA . TRP A 1 83 ? -9.561 27.013 17.550 1.00 8.06 82 TRP A CA 1
ATOM 725 C C . TRP A 1 83 ? -10.359 27.345 18.805 1.00 8.44 82 TRP A C 1
ATOM 726 O O . TRP A 1 83 ? -10.457 28.515 19.188 1.00 7.70 82 TRP A O 1
ATOM 737 N N . GLN A 1 84 ? -10.905 26.315 19.448 1.00 8.49 83 GLN A N 1
ATOM 738 C CA A GLN A 1 84 ? -11.587 26.474 20.729 0.50 9.00 83 GLN A CA 1
ATOM 739 C CA B GLN A 1 84 ? -11.591 26.498 20.723 0.50 8.91 83 GLN A CA 1
ATOM 740 C C . GLN A 1 84 ? -10.607 26.932 21.808 1.00 8.84 83 GLN A C 1
ATOM 741 O O . GLN A 1 84 ? -10.943 27.763 22.661 1.00 8.58 83 GLN A O 1
ATOM 752 N N . LYS A 1 85 ? -9.391 26.382 21.767 1.00 8.45 84 LYS A N 1
ATOM 753 C CA A LYS A 1 85 ? -8.352 26.746 22.727 0.50 8.13 84 LYS A CA 1
ATOM 754 C CA B LYS A 1 85 ? -8.357 26.752 22.726 0.50 8.51 84 LYS A CA 1
ATOM 755 C C . LYS A 1 85 ? -8.012 28.229 22.615 1.00 8.30 84 LYS A C 1
ATOM 756 O O . LYS A 1 85 ? -7.894 28.925 23.625 1.00 8.08 84 LYS A O 1
ATOM 767 N N . ILE A 1 86 ? -7.852 28.702 21.382 1.00 7.78 85 ILE A N 1
ATOM 768 C CA . ILE A 1 86 ? -7.569 30.112 21.131 1.00 7.90 85 ILE A CA 1
ATOM 769 C C . ILE A 1 86 ? -8.730 30.974 21.629 1.00 7.92 85 ILE A C 1
ATOM 770 O O . ILE A 1 86 ? -8.516 31.969 22.323 1.00 8.13 85 ILE A O 1
ATOM 775 N N . ALA A 1 87 ? -9.952 30.572 21.288 1.00 8.32 86 ALA A N 1
ATOM 776 C CA . ALA A 1 87 ? -11.155 31.330 21.652 1.00 8.80 86 ALA A CA 1
ATOM 777 C C . ALA A 1 87 ? -11.355 31.453 23.165 1.00 9.31 86 ALA A C 1
ATOM 778 O O . ALA A 1 87 ? -11.871 32.468 23.647 1.00 9.96 86 ALA A O 1
ATOM 780 N N . SER A 1 88 ? -10.953 30.425 23.909 1.00 9.57 87 SER A N 1
ATOM 781 C CA A SER A 1 88 ? -11.155 30.395 25.356 0.50 9.77 87 SER A CA 1
ATOM 782 C CA B SER A 1 88 ? -11.161 30.405 25.356 0.50 9.77 87 SER A CA 1
ATOM 783 C C . SER A 1 88 ? -10.017 31.058 26.124 1.00 9.77 87 SER A C 1
ATOM 784 O O . SER A 1 88 ? -10.153 31.353 27.315 1.00 10.26 87 SER A O 1
ATOM 789 N N . ASN A 1 89 ? -8.892 31.288 25.453 1.00 9.38 88 ASN A N 1
ATOM 790 C CA . ASN A 1 89 ? -7.718 31.827 26.142 1.00 9.49 88 ASN A CA 1
ATOM 791 C C . ASN A 1 89 ? -7.282 33.240 25.802 1.00 9.72 88 ASN A C 1
ATOM 792 O O . ASN A 1 89 ? -6.756 33.939 26.665 1.00 9.63 88 ASN A O 1
ATOM 797 N N . LEU A 1 90 ? -7.482 33.673 24.563 1.00 10.02 89 LEU A N 1
ATOM 798 C CA . LEU A 1 90 ? -7.168 35.060 24.222 1.00 10.92 89 LEU A CA 1
ATOM 799 C C . LEU A 1 90 ? -8.062 36.023 25.009 1.00 12.08 89 LEU A C 1
ATOM 800 O O . LEU A 1 90 ? -9.219 35.705 25.285 1.00 11.99 89 LEU A O 1
ATOM 805 N N . PRO A 1 91 ? -7.511 37.185 25.403 1.00 13.76 90 PRO A N 1
ATOM 806 C CA . PRO A 1 91 ? -8.231 38.111 26.281 1.00 15.33 90 PRO A CA 1
ATOM 807 C C . PRO A 1 91 ? -9.257 38.995 25.583 1.00 17.18 90 PRO A C 1
ATOM 808 O O . PRO A 1 91 ? -10.139 39.538 26.252 1.00 17.64 90 PRO A O 1
ATOM 812 N N . SER A 1 92 ? -9.149 39.150 24.265 1.00 18.73 91 SER A N 1
ATOM 813 C CA . SER A 1 92 ? -10.030 40.067 23.535 1.00 20.52 91 SER A CA 1
ATOM 814 C C . SER A 1 92 ? -10.342 39.602 22.119 1.00 21.39 91 SER A C 1
ATOM 815 O O . SER A 1 92 ? -9.466 39.101 21.411 1.00 21.84 91 SER A O 1
ATOM 818 N N . PHE A 1 93 ? -11.599 39.785 21.721 1.00 22.64 92 PHE A N 1
ATOM 819 C CA . PHE A 1 93 ? -12.058 39.454 20.372 1.00 23.37 92 PHE A CA 1
ATOM 820 C C . PHE A 1 93 ? -12.860 40.588 19.746 1.00 23.74 92 PHE A C 1
ATOM 821 O O . PHE A 1 93 ? -13.366 40.452 18.629 1.00 24.22 92 PHE A O 1
ATOM 829 N N . SER A 1 94 ? -12.979 41.701 20.467 1.00 24.13 93 SER A N 1
ATOM 830 C CA . SER A 1 94 ? -13.638 42.896 19.942 1.00 24.12 93 SER A CA 1
ATOM 831 C C . SER A 1 94 ? -12.797 43.487 18.809 1.00 23.41 93 SER A C 1
ATOM 832 O O . SER A 1 94 ? -12.050 44.445 19.012 1.00 23.90 93 SER A O 1
ATOM 835 N N . VAL A 1 95 ? -12.905 42.888 17.624 1.00 22.61 94 VAL A N 1
ATOM 836 C CA . VAL A 1 95 ? -12.104 43.297 16.470 1.00 21.50 94 VAL A CA 1
ATOM 837 C C . VAL A 1 95 ? -12.967 43.743 15.293 1.00 20.63 94 VAL A C 1
ATOM 838 O O . VAL A 1 95 ? -14.136 43.356 15.168 1.00 20.87 94 VAL A O 1
ATOM 842 N N . SER A 1 96 ? -12.379 44.570 14.438 1.00 19.12 95 SER A N 1
ATOM 843 C CA . SER A 1 96 ? -13.012 44.971 13.196 1.00 18.12 95 SER A CA 1
ATOM 844 C C . SER A 1 96 ? -12.098 44.644 12.026 1.00 17.40 95 SER A C 1
ATOM 845 O O . SER A 1 96 ? -12.567 44.242 10.962 1.00 17.35 95 SER A O 1
ATOM 848 N N . LYS A 1 97 ? -10.794 44.831 12.231 1.00 16.55 96 LYS A N 1
ATOM 849 C CA . LYS A 1 97 ? -9.799 44.559 11.202 1.00 15.73 96 LYS A CA 1
ATOM 850 C C . LYS A 1 97 ? -8.616 43.798 11.793 1.00 14.57 96 LYS A C 1
ATOM 851 O O . LYS A 1 97 ? -8.015 44.222 12.782 1.00 14.22 96 LYS A O 1
ATOM 857 N N . VAL A 1 98 ? -8.298 42.664 11.176 1.00 12.97 97 VAL A N 1
ATOM 858 C CA . VAL A 1 98 ? -7.168 41.844 11.603 1.00 11.91 97 VAL A CA 1
ATOM 859 C C . VAL A 1 98 ? -6.176 41.741 10.451 1.00 11.19 97 VAL A C 1
ATOM 860 O O . VAL A 1 98 ? -6.558 41.421 9.319 1.00 11.10 97 VAL A O 1
ATOM 864 N N . LEU A 1 99 ? -4.910 42.029 10.733 1.00 10.11 98 LEU A N 1
ATOM 865 C CA . LEU A 1 99 ? -3.847 41.828 9.750 1.00 10.14 98 LEU A CA 1
ATOM 866 C C . LEU A 1 99 ? -3.306 40.409 9.881 1.00 9.98 98 LEU A C 1
ATOM 867 O O . LEU A 1 99 ? -3.100 39.925 10.989 1.00 10.12 98 LEU A O 1
ATOM 872 N N . ALA A 1 100 ? -3.101 39.742 8.749 1.00 9.69 99 ALA A N 1
ATOM 873 C CA . ALA A 1 100 ? -2.536 38.392 8.746 1.00 9.42 99 ALA A CA 1
ATOM 874 C C . ALA A 1 100 ? -1.571 38.223 7.578 1.00 9.34 99 ALA A C 1
ATOM 875 O O . ALA A 1 100 ? -1.542 39.060 6.677 1.00 9.26 99 ALA A O 1
ATOM 877 N N . GLU A 1 101 ? -0.777 37.152 7.600 1.00 8.79 100 GLU A N 1
ATOM 878 C CA . GLU A 1 101 ? 0.221 36.914 6.559 1.00 9.23 100 GLU A CA 1
ATOM 879 C C . GLU A 1 101 ? -0.353 36.083 5.423 1.00 9.51 100 GLU A C 1
ATOM 880 O O . GLU A 1 101 ? -0.189 34.865 5.384 1.00 9.45 100 GLU A O 1
ATOM 886 N N . PHE A 1 102 ? -1.010 36.763 4.490 1.00 10.14 101 PHE A N 1
ATOM 887 C CA . PHE A 1 102 ? -1.710 36.094 3.397 1.00 10.59 101 PHE A CA 1
ATOM 888 C C . PHE A 1 102 ? -0.791 35.278 2.479 1.00 11.03 101 PHE A C 1
ATOM 889 O O . PHE A 1 102 ? -1.246 34.322 1.858 1.00 10.91 101 PHE A O 1
ATOM 897 N N . ASP A 1 103 ? 0.492 35.641 2.413 1.00 11.18 102 ASP A N 1
ATOM 898 C CA . ASP A 1 103 ? 1.474 34.893 1.607 1.00 11.84 102 ASP A CA 1
ATOM 899 C C . ASP A 1 103 ? 1.922 33.572 2.240 1.00 11.64 102 ASP A C 1
ATOM 900 O O . ASP A 1 103 ? 2.572 32.750 1.577 1.00 12.22 102 ASP A O 1
ATOM 905 N N . ASN A 1 104 ? 1.610 33.383 3.522 1.00 11.14 103 ASN A N 1
ATOM 906 C CA . ASN A 1 104 ? 2.019 32.181 4.260 1.00 10.86 103 ASN A CA 1
ATOM 907 C C . ASN A 1 104 ? 0.830 31.363 4.727 1.00 10.38 103 ASN A C 1
ATOM 908 O O . ASN A 1 104 ? 0.824 30.134 4.627 1.00 10.83 103 ASN A O 1
ATOM 913 N N . LEU A 1 105 ? -0.169 32.061 5.253 1.00 9.60 104 LEU A N 1
ATOM 914 C CA . LEU A 1 105 ? -1.307 31.420 5.880 1.00 9.17 104 LEU A CA 1
ATOM 915 C C . LEU A 1 105 ? -2.098 30.629 4.853 1.00 8.78 104 LEU A C 1
ATOM 916 O O . LEU A 1 105 ? -2.544 31.192 3.852 1.00 8.68 104 LEU A O 1
ATOM 921 N N . ASN A 1 106 ? -2.276 29.332 5.088 1.00 8.16 105 ASN A N 1
ATOM 922 C CA . ASN A 1 106 ? -3.090 28.540 4.169 1.00 7.48 105 ASN A CA 1
ATOM 923 C C . ASN A 1 106 ? -4.593 28.735 4.409 1.00 7.39 105 ASN A C 1
ATOM 924 O O . ASN A 1 106 ? -5.004 29.335 5.410 1.00 6.96 105 ASN A O 1
ATOM 929 N N . VAL A 1 107 ? -5.410 28.248 3.482 1.00 6.63 106 VAL A N 1
ATOM 930 C CA . VAL A 1 107 ? -6.847 28.484 3.570 1.00 6.82 106 VAL A CA 1
ATOM 931 C C . VAL A 1 107 ? -7.461 27.789 4.787 1.00 6.79 106 VAL A C 1
ATOM 932 O O . VAL A 1 107 ? -8.336 28.345 5.447 1.00 6.99 106 VAL A O 1
ATOM 936 N N . THR A 1 108 ? -6.998 26.579 5.087 1.00 6.83 107 THR A N 1
ATOM 937 C CA . THR A 1 108 ? -7.490 25.862 6.257 1.00 6.85 107 THR A CA 1
ATOM 938 C C . THR A 1 108 ? -7.309 26.690 7.523 1.00 6.77 107 THR A C 1
ATOM 939 O O . THR A 1 108 ? -8.236 26.835 8.317 1.00 6.93 107 THR A O 1
ATOM 943 N N . LYS A 1 109 ? -6.114 27.242 7.690 1.00 6.93 108 LYS A N 1
ATOM 944 C CA . LYS A 1 109 ? -5.797 28.005 8.892 1.00 7.01 108 LYS A CA 1
ATOM 945 C C . LYS A 1 109 ? -6.509 29.355 8.911 1.00 7.21 108 LYS A C 1
ATOM 946 O O . LYS A 1 109 ? -6.923 29.831 9.965 1.00 7.41 108 LYS A O 1
ATOM 952 N N . PHE A 1 110 ? -6.655 29.958 7.736 1.00 7.59 109 PHE A N 1
ATOM 953 C CA . PHE A 1 110 ? -7.406 31.199 7.579 1.00 8.32 109 PHE A CA 1
ATOM 954 C C . PHE A 1 110 ? -8.853 30.991 8.011 1.00 8.57 109 PHE A C 1
ATOM 955 O O . PHE A 1 110 ? -9.405 31.779 8.780 1.00 8.73 109 PHE A O 1
ATOM 963 N N . GLN A 1 111 ? -9.461 29.908 7.542 1.00 8.76 110 GLN A N 1
ATOM 964 C CA . GLN A 1 111 ? -10.842 29.627 7.903 1.00 9.35 110 GLN A CA 1
ATOM 965 C C . GLN A 1 111 ? -10.977 29.328 9.393 1.00 9.31 110 GLN A C 1
ATOM 966 O O . GLN A 1 111 ? -11.953 29.744 10.021 1.00 9.85 110 GLN A O 1
ATOM 972 N N . GLY A 1 112 ? -9.972 28.670 9.968 1.00 8.58 111 GLY A N 1
ATOM 973 C CA . GLY A 1 112 ? -9.928 28.482 11.418 1.00 8.44 111 GLY A CA 1
ATOM 974 C C . GLY A 1 112 ? -9.936 29.802 12.170 1.00 8.33 111 GLY A C 1
ATOM 975 O O . GLY A 1 112 ? -10.713 29.990 13.105 1.00 7.63 111 GLY A O 1
ATOM 976 N N . LEU A 1 113 ? -9.073 30.727 11.761 1.00 8.06 112 LEU A N 1
ATOM 977 C CA . LEU A 1 113 ? -9.011 32.040 12.412 1.00 8.61 112 LEU A CA 1
ATOM 978 C C . LEU A 1 113 ? -10.331 32.799 12.296 1.00 9.41 112 LEU A C 1
ATOM 979 O O . LEU A 1 113 ? -10.719 33.527 13.215 1.00 9.39 112 LEU A O 1
ATOM 984 N N . GLN A 1 114 ? -11.019 32.619 11.171 1.00 10.10 113 GLN A N 1
ATOM 985 C CA . GLN A 1 114 ? -12.317 33.262 10.964 1.00 11.37 113 GLN A CA 1
ATOM 986 C C . GLN A 1 114 ? -13.400 32.766 11.924 1.00 11.75 113 GLN A C 1
ATOM 987 O O . GLN A 1 114 ? -14.362 33.491 12.191 1.00 12.64 113 GLN A O 1
ATOM 993 N N . THR A 1 115 ? -13.244 31.552 12.455 1.00 12.02 114 THR A N 1
ATOM 994 C CA . THR A 1 115 ? -14.184 31.039 13.466 1.00 12.64 114 THR A CA 1
ATOM 995 C C . THR A 1 115 ? -13.958 31.692 14.828 1.00 12.98 114 THR A C 1
ATOM 996 O O . THR A 1 115 ? -14.839 31.661 15.694 1.00 14.02 114 THR A O 1
ATOM 1000 N N . VAL A 1 116 ? -12.773 32.274 15.005 1.00 12.98 115 VAL A N 1
ATOM 1001 C CA . VAL A 1 116 ? -12.365 32.886 16.269 1.00 13.22 115 VAL A CA 1
ATOM 1002 C C . VAL A 1 116 ? -12.629 34.388 16.269 1.00 13.73 115 VAL A C 1
ATOM 1003 O O . VAL A 1 116 ? -13.132 34.935 17.255 1.00 13.72 115 VAL A O 1
ATOM 1007 N N . PHE A 1 117 ? -12.291 35.045 15.164 1.00 14.32 116 PHE A N 1
ATOM 1008 C CA . PHE A 1 117 ? -12.415 36.496 15.069 1.00 15.45 116 PHE A CA 1
ATOM 1009 C C . PHE A 1 117 ? -13.477 36.890 14.056 1.00 16.95 116 PHE A C 1
ATOM 1010 O O . PHE A 1 117 ? -13.394 36.510 12.886 1.00 17.21 116 PHE A O 1
ATOM 1018 N N .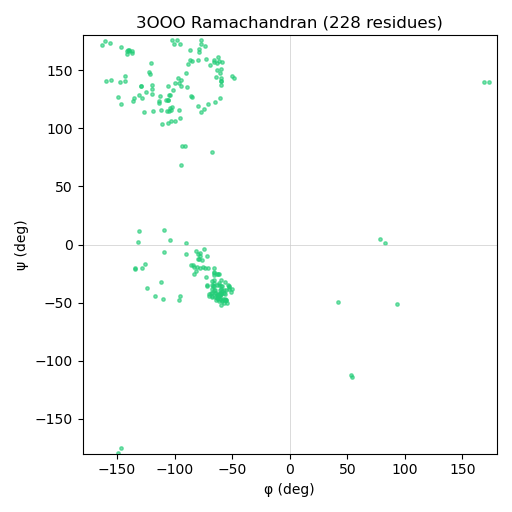 ASP A 1 118 ? -14.473 37.642 14.525 1.00 18.29 117 ASP A N 1
ATOM 1019 C CA A ASP A 1 118 ? -15.503 38.207 13.661 0.50 19.13 117 ASP A CA 1
ATOM 1020 C CA B ASP A 1 118 ? -15.489 38.203 13.640 0.50 19.16 117 ASP A CA 1
ATOM 1021 C C . ASP A 1 118 ? -15.080 39.608 13.208 1.00 19.44 117 ASP A C 1
ATOM 1022 O O . ASP A 1 118 ? -15.524 40.621 13.759 1.00 20.32 117 ASP A O 1
ATOM 1031 N N . GLY A 1 119 ? -14.202 39.656 12.216 1.00 19.71 118 GLY A N 1
ATOM 1032 C CA . GLY A 1 119 ? -13.709 40.912 11.675 1.00 19.63 118 GLY A CA 1
ATOM 1033 C C . GLY A 1 119 ? -13.235 40.694 10.258 1.00 19.62 118 GLY A C 1
ATOM 1034 O O . GLY A 1 119 ? -13.195 39.558 9.776 1.00 19.92 118 GLY A O 1
ATOM 1035 N N . HIS A 1 120 ? -12.882 41.781 9.586 1.00 19.31 119 HIS A N 1
ATOM 1036 C CA . HIS A 1 120 ? -12.334 41.688 8.245 1.00 19.07 119 HIS A CA 1
ATOM 1037 C C . HIS A 1 120 ? -10.834 41.428 8.318 1.00 18.15 119 HIS A C 1
ATOM 1038 O O . HIS A 1 120 ? -10.098 42.147 8.994 1.00 18.32 119 HIS A O 1
ATOM 1045 N N . PHE A 1 121 ? -10.392 40.387 7.624 1.00 17.01 120 PHE A N 1
ATOM 1046 C CA . PHE A 1 121 ? -8.976 40.079 7.532 1.00 15.92 120 PHE A CA 1
ATOM 1047 C C . PHE A 1 121 ? -8.379 40.688 6.281 1.00 15.76 120 PHE A C 1
ATOM 1048 O O . PHE A 1 121 ? -8.973 40.623 5.198 1.00 15.43 120 PHE A O 1
ATOM 1056 N N . GLU A 1 122 ? -7.198 41.275 6.428 1.00 15.16 121 GLU A N 1
ATOM 1057 C CA . GLU A 1 122 ? -6.417 41.684 5.270 1.00 15.65 121 GLU A CA 1
ATOM 1058 C C . GLU A 1 122 ? -4.945 41.337 5.449 1.00 14.98 121 GLU A C 1
ATOM 1059 O O . GLU A 1 122 ? -4.491 41.040 6.563 1.00 14.62 121 GLU A O 1
ATOM 1065 N N . ASN A 1 123 ? -4.209 41.368 4.342 1.00 14.47 122 ASN A N 1
ATOM 1066 C CA . ASN A 1 123 ? -2.783 41.088 4.352 1.00 14.01 122 ASN A CA 1
ATOM 1067 C C . ASN A 1 123 ? -2.026 42.154 5.131 1.00 14.19 122 ASN A C 1
ATOM 1068 O O . ASN A 1 123 ? -2.530 43.268 5.327 1.00 14.15 122 ASN A O 1
ATOM 1073 N N . LEU A 1 124 ? -0.824 41.798 5.577 1.00 14.35 123 LEU A N 1
ATOM 1074 C CA . LEU A 1 124 ? 0.075 42.744 6.221 1.00 14.66 123 LEU A CA 1
ATOM 1075 C C . LEU A 1 124 ? 0.210 44.000 5.369 1.00 15.05 123 LEU A C 1
ATOM 1076 O O . LEU A 1 124 ? 0.185 43.940 4.134 1.00 15.33 123 LEU A O 1
ATOM 1081 N N . THR A 1 125 ? 0.342 45.135 6.044 1.00 15.15 124 THR A N 1
ATOM 1082 C CA . THR A 1 125 ? 0.570 46.411 5.390 1.00 15.54 124 THR A CA 1
ATOM 1083 C C . THR A 1 125 ? 2.000 46.458 4.850 1.00 15.59 124 THR A C 1
ATOM 1084 O O . THR A 1 125 ? 2.857 45.695 5.302 1.00 15.72 124 THR A O 1
ATOM 1088 N N . PRO A 1 126 ? 2.269 47.348 3.874 1.00 15.98 125 PRO A N 1
ATOM 1089 C CA . PRO A 1 126 ? 3.641 47.500 3.396 1.00 15.95 125 PRO A CA 1
ATOM 1090 C C . PRO A 1 126 ? 4.649 47.768 4.515 1.00 15.70 125 PRO A C 1
ATOM 1091 O O . PRO A 1 126 ? 5.753 47.230 4.474 1.00 15.62 125 PRO A O 1
ATOM 1095 N N . TYR A 1 127 ? 4.265 48.567 5.512 1.00 15.58 126 TYR A N 1
ATOM 1096 C CA . TYR A 1 127 ? 5.158 48.872 6.636 1.00 15.60 126 TYR A CA 1
ATOM 1097 C C . TYR A 1 127 ? 5.663 47.613 7.341 1.00 16.15 126 TYR A C 1
ATOM 1098 O O . TYR A 1 127 ? 6.861 47.483 7.607 1.00 16.25 126 TYR A O 1
ATOM 1107 N N . ILE A 1 128 ? 4.750 46.692 7.642 1.00 16.47 127 ILE A N 1
ATOM 1108 C CA . ILE A 1 128 ? 5.129 45.431 8.286 1.00 17.16 127 ILE A CA 1
ATOM 1109 C C . ILE A 1 128 ? 5.905 44.532 7.310 1.00 18.24 127 ILE A C 1
ATOM 1110 O O . ILE A 1 128 ? 6.916 43.935 7.684 1.00 18.05 127 ILE A O 1
ATOM 1115 N N . GLN A 1 129 ? 5.434 44.463 6.065 1.00 19.70 128 GLN A N 1
ATOM 1116 C CA . GLN A 1 129 ? 6.067 43.647 5.020 1.00 21.31 128 GLN A CA 1
ATOM 1117 C C . GLN A 1 129 ? 7.539 44.000 4.817 1.00 22.29 128 GLN A C 1
ATOM 1118 O O . GLN A 1 129 ? 8.386 43.114 4.672 1.00 22.38 128 GLN A O 1
ATOM 1124 N N . ASN A 1 130 ? 7.830 45.299 4.818 1.00 23.51 129 ASN A N 1
ATOM 1125 C CA . ASN A 1 130 ? 9.143 45.814 4.435 1.00 24.91 129 ASN A CA 1
ATOM 1126 C C . ASN A 1 130 ? 10.119 46.056 5.590 1.00 25.91 129 ASN A C 1
ATOM 1127 O O . ASN A 1 130 ? 11.214 46.585 5.372 1.00 25.82 129 ASN A O 1
ATOM 1145 N N . ARG A 1 132 ? 11.567 43.668 7.548 1.00 28.56 131 ARG A N 1
ATOM 1146 C CA . ARG A 1 132 ? 12.640 42.677 7.438 1.00 29.33 131 ARG A CA 1
ATOM 1147 C C . ARG A 1 132 ? 13.548 42.972 6.248 1.00 29.52 131 ARG A C 1
ATOM 1148 O O . ARG A 1 132 ? 14.771 42.950 6.381 1.00 29.96 131 ARG A O 1
ATOM 1157 N N . ALA B 1 1 ? -21.167 50.345 36.154 1.00 23.46 0 ALA B N 1
ATOM 1158 C CA . ALA B 1 1 ? -20.791 48.943 36.492 1.00 23.12 0 ALA B CA 1
ATOM 1159 C C . ALA B 1 1 ? -19.351 48.631 36.084 1.00 22.72 0 ALA B C 1
ATOM 1160 O O . ALA B 1 1 ? -18.593 48.052 36.879 1.00 22.71 0 ALA B O 1
ATOM 1175 N N . SER B 1 3 ? -17.032 50.763 35.653 1.00 19.79 2 SER B N 1
ATOM 1176 C CA . SER B 1 3 ? -16.161 51.608 36.474 1.00 18.26 2 SER B CA 1
ATOM 1177 C C . SER B 1 3 ? -15.633 50.846 37.695 1.00 16.70 2 SER B C 1
ATOM 1178 O O . SER B 1 3 ? -14.428 50.850 37.962 1.00 16.40 2 SER B O 1
ATOM 1181 N N . LYS B 1 4 ? -16.545 50.193 38.416 1.00 15.25 3 LYS B N 1
ATOM 1182 C CA A LYS B 1 4 ? -16.196 49.402 39.595 0.50 14.29 3 LYS B CA 1
ATOM 1183 C CA B LYS B 1 4 ? -16.189 49.407 39.595 0.50 14.33 3 LYS B CA 1
ATOM 1184 C C . LYS B 1 4 ? -15.336 48.203 39.209 1.00 13.57 3 LYS B C 1
ATOM 1185 O O . LYS B 1 4 ? -14.344 47.896 39.875 1.00 12.86 3 LYS B O 1
ATOM 1196 N N . LEU B 1 5 ? -15.727 47.530 38.128 1.00 12.73 4 LEU B N 1
ATOM 1197 C CA . LEU B 1 5 ? -15.009 46.348 37.654 1.00 11.79 4 LEU B CA 1
ATOM 1198 C C . LEU B 1 5 ? -13.619 46.686 37.120 1.00 11.61 4 LEU B C 1
ATOM 1199 O O . LEU B 1 5 ? -12.677 45.911 37.295 1.00 11.16 4 LEU B O 1
ATOM 1204 N N . ASN B 1 6 ? -13.497 47.853 36.490 1.00 11.76 5 ASN B N 1
ATOM 1205 C CA . ASN B 1 6 ? -12.214 48.370 36.023 1.00 11.94 5 ASN B CA 1
ATOM 1206 C C . ASN B 1 6 ? -11.264 48.633 37.196 1.00 11.41 5 ASN B C 1
ATOM 1207 O O . ASN B 1 6 ? -10.087 48.258 37.143 1.00 10.89 5 ASN B O 1
ATOM 1212 N N . ARG B 1 7 ? -11.790 49.271 38.245 1.00 10.89 6 ARG B N 1
ATOM 1213 C CA A ARG B 1 7 ? -11.028 49.530 39.467 0.50 10.73 6 ARG B CA 1
ATOM 1214 C CA B ARG B 1 7 ? -11.029 49.527 39.470 0.50 10.65 6 ARG B CA 1
ATOM 1215 C C . ARG B 1 7 ? -10.527 48.227 40.096 1.00 10.18 6 ARG B C 1
ATOM 1216 O O . ARG B 1 7 ? -9.364 48.127 40.495 1.00 9.82 6 ARG B O 1
ATOM 1231 N N . ILE B 1 8 ? -11.402 47.225 40.175 1.00 9.58 7 ILE B N 1
ATOM 1232 C CA . ILE B 1 8 ? -11.012 45.932 40.739 1.00 9.11 7 ILE B CA 1
ATOM 1233 C C . ILE B 1 8 ? -9.914 45.286 39.900 1.00 8.39 7 ILE B C 1
ATOM 1234 O O . ILE B 1 8 ? -8.933 44.774 40.440 1.00 8.08 7 ILE B O 1
ATOM 1239 N N . ARG B 1 9 ? -10.074 45.328 38.578 1.00 8.63 8 ARG B N 1
ATOM 1240 C CA . ARG B 1 9 ? -9.074 44.773 37.675 1.00 8.48 8 ARG B CA 1
ATOM 1241 C C . ARG B 1 9 ? -7.683 45.375 37.909 1.00 8.62 8 ARG B C 1
ATOM 1242 O O . ARG B 1 9 ? -6.697 44.645 38.023 1.00 8.44 8 ARG B O 1
ATOM 1250 N N . HIS B 1 10 ? -7.616 46.704 37.999 1.00 8.34 9 HIS B N 1
ATOM 1251 C CA . HIS B 1 10 ? -6.357 47.392 38.278 1.00 8.61 9 HIS B CA 1
ATOM 1252 C C . HIS B 1 10 ? -5.791 47.002 39.641 1.00 8.08 9 HIS B C 1
ATOM 1253 O O . HIS B 1 10 ? -4.594 46.741 39.779 1.00 8.42 9 HIS B O 1
ATOM 1260 N N . HIS B 1 11 ? -6.669 46.944 40.640 1.00 7.81 10 HIS B N 1
ATOM 1261 C CA . HIS B 1 11 ? -6.284 46.560 41.987 1.00 7.65 10 HIS B CA 1
ATOM 1262 C C . HIS B 1 11 ? -5.692 45.149 42.043 1.00 7.02 10 HIS B C 1
ATOM 1263 O O . HIS B 1 11 ? -4.734 44.903 42.776 1.00 7.61 10 HIS B O 1
ATOM 1270 N N . LEU B 1 12 ? -6.241 44.225 41.254 1.00 7.08 11 LEU B N 1
ATOM 1271 C CA . LEU B 1 12 ? -5.727 42.855 41.255 1.00 7.15 11 LEU B CA 1
ATOM 1272 C C . LEU B 1 12 ? -4.241 42.792 40.909 1.00 7.63 11 LEU B C 1
ATOM 1273 O O . LEU B 1 12 ? -3.481 42.045 41.526 1.00 7.59 11 LEU B O 1
ATOM 1278 N N . HIS B 1 13 ? -3.824 43.588 39.925 1.00 7.97 12 HIS B N 1
ATOM 1279 C CA . HIS B 1 13 ? -2.424 43.635 39.539 1.00 8.89 12 HIS B CA 1
ATOM 1280 C C . HIS B 1 13 ? -1.548 44.094 40.711 1.00 8.98 12 HIS B C 1
ATOM 1281 O O . HIS B 1 13 ? -0.462 43.553 40.932 1.00 9.13 12 HIS B O 1
ATOM 1288 N N . SER B 1 14 ? -2.052 45.063 41.475 1.00 9.27 13 SER B N 1
ATOM 1289 C CA A SER B 1 14 ? -1.311 45.651 42.594 0.50 9.68 13 SER B CA 1
ATOM 1290 C CA B SER B 1 14 ? -1.300 45.639 42.590 0.50 10.08 13 SER B CA 1
ATOM 1291 C C . SER B 1 14 ? -1.083 44.676 43.748 1.00 10.01 13 SER B C 1
ATOM 1292 O O . SER B 1 14 ? -0.143 44.843 44.533 1.00 10.94 13 SER B O 1
ATOM 1297 N N . VAL B 1 15 ? -1.950 43.670 43.859 1.00 9.93 14 VAL B N 1
ATOM 1298 C CA . VAL B 1 15 ? -1.816 42.657 44.914 1.00 9.99 14 VAL B CA 1
ATOM 1299 C C . VAL B 1 15 ? -1.386 41.298 44.369 1.00 10.24 14 VAL B C 1
ATOM 1300 O O . VAL B 1 15 ? -1.444 40.289 45.080 1.00 10.61 14 VAL B O 1
ATOM 1304 N N . GLN B 1 16 ? -0.946 41.294 43.109 1.00 10.41 15 GLN B N 1
ATOM 1305 C CA A GLN B 1 16 ? -0.439 40.093 42.436 0.50 10.57 15 GLN B CA 1
ATOM 1306 C CA B GLN B 1 16 ? -0.439 40.093 42.435 0.50 10.66 15 GLN B CA 1
ATOM 1307 C C . GLN B 1 16 ? -1.447 38.939 42.449 1.00 10.42 15 GLN B C 1
ATOM 1308 O O . GLN B 1 16 ? -1.074 37.770 42.603 1.00 10.70 15 GLN B O 1
ATOM 1319 N N . ALA B 1 17 ? -2.726 39.277 42.282 1.00 9.67 16 ALA B N 1
ATOM 1320 C CA . ALA B 1 17 ? -3.788 38.285 42.136 1.00 8.95 16 ALA B CA 1
ATOM 1321 C C . ALA B 1 17 ? -4.231 38.230 40.682 1.00 8.53 16 ALA B C 1
ATOM 1322 O O . ALA B 1 17 ? -4.404 39.264 40.033 1.00 9.02 16 ALA B O 1
ATOM 1324 N N . GLU B 1 18 ? -4.408 37.022 40.167 1.00 8.15 17 GLU B N 1
ATOM 1325 C CA . GLU B 1 18 ? -4.847 36.857 38.784 1.00 7.76 17 GLU B CA 1
ATOM 1326 C C . GLU B 1 18 ? -6.357 36.975 38.642 1.00 7.37 17 GLU B C 1
ATOM 1327 O O . GLU B 1 18 ? -6.864 37.210 37.547 1.00 7.03 17 GLU B O 1
ATOM 1333 N N . LEU B 1 19 ? -7.072 36.806 39.752 1.00 6.97 18 LEU B N 1
ATOM 1334 C CA . LEU B 1 19 ? -8.504 36.587 39.700 1.00 6.73 18 LEU B CA 1
ATOM 1335 C C . LEU B 1 19 ? -9.176 36.917 41.019 1.00 6.56 18 LEU B C 1
ATOM 1336 O O . LEU B 1 19 ? -8.627 36.629 42.080 1.00 6.31 18 LEU B O 1
ATOM 1341 N N . ALA B 1 20 ? -10.360 37.519 40.928 1.00 6.26 19 ALA B N 1
ATOM 1342 C CA . ALA B 1 20 ? -11.283 37.611 42.055 1.00 6.39 19 ALA B CA 1
ATOM 1343 C C . ALA B 1 20 ? -12.576 36.907 41.672 1.00 6.36 19 ALA B C 1
ATOM 1344 O O . ALA B 1 20 ? -13.086 37.087 40.560 1.00 6.68 19 ALA B O 1
ATOM 1346 N N . VAL B 1 21 ? -13.074 36.072 42.580 1.00 6.38 20 VAL B N 1
ATOM 1347 C CA . VAL B 1 21 ? -14.300 35.313 42.343 1.00 6.51 20 VAL B CA 1
ATOM 1348 C C . VAL B 1 21 ? -15.379 35.836 43.276 1.00 6.80 20 VAL B C 1
ATOM 1349 O O . VAL B 1 21 ? -15.245 35.748 44.499 1.00 7.11 20 VAL B O 1
ATOM 1353 N N . PHE B 1 22 ? -16.435 36.407 42.699 1.00 6.92 21 PHE B N 1
ATOM 1354 C CA . PHE B 1 22 ? -17.566 36.898 43.489 1.00 7.13 21 PHE B CA 1
ATOM 1355 C C . PHE B 1 22 ? -18.726 35.927 43.432 1.00 7.61 21 PHE B C 1
ATOM 1356 O O . PHE B 1 22 ? -19.086 35.444 42.361 1.00 7.76 21 PHE B O 1
ATOM 1364 N N . SER B 1 23 ? -19.288 35.636 44.596 1.00 7.79 22 SER B N 1
ATOM 1365 C CA . SER B 1 23 ? -20.354 34.639 44.714 1.00 8.42 22 SER B CA 1
ATOM 1366 C C . SER B 1 23 ? -21.599 35.196 45.403 1.00 8.78 22 SER B C 1
ATOM 1367 O O . SER B 1 23 ? -22.670 34.598 45.318 1.00 9.34 22 SER B O 1
ATOM 1370 N N . ASP B 1 24 ? -21.456 36.329 46.085 1.00 9.02 23 ASP B N 1
ATOM 1371 C CA . ASP B 1 24 ? -22.566 36.928 46.826 1.00 9.59 23 ASP B CA 1
ATOM 1372 C C . ASP B 1 24 ? -23.469 37.673 45.844 1.00 9.49 23 ASP B C 1
ATOM 1373 O O . ASP B 1 24 ? -23.008 38.604 45.182 1.00 9.36 23 ASP B O 1
ATOM 1378 N N . PRO B 1 25 ? -24.756 37.268 45.741 1.00 9.82 24 PRO B N 1
ATOM 1379 C CA . PRO B 1 25 ? -25.707 37.962 44.864 1.00 10.14 24 PRO B CA 1
ATOM 1380 C C . PRO B 1 25 ? -25.717 39.479 45.075 1.00 10.38 24 PRO B C 1
ATOM 1381 O O . PRO B 1 25 ? -25.827 40.239 44.108 1.00 10.19 24 PRO B O 1
ATOM 1385 N N . VAL B 1 26 ? -25.585 39.911 46.327 1.00 10.60 25 VAL B N 1
ATOM 1386 C CA . VAL B 1 26 ? -25.536 41.338 46.646 1.00 11.14 25 VAL B CA 1
ATOM 1387 C C . VAL B 1 26 ? -24.315 42.003 46.009 1.00 10.75 25 VAL B C 1
ATOM 1388 O O . VAL B 1 26 ? -24.433 43.060 45.390 1.00 10.97 25 VAL B O 1
ATOM 1392 N N . THR B 1 27 ? -23.152 41.371 46.142 1.00 10.13 26 THR B N 1
ATOM 1393 C CA . THR B 1 27 ? -21.927 41.919 45.576 1.00 9.79 26 THR B CA 1
ATOM 1394 C C . THR B 1 27 ? -21.962 41.915 44.049 1.00 9.54 26 THR B C 1
ATOM 1395 O O . THR B 1 27 ? -21.593 42.904 43.414 1.00 9.37 26 THR B O 1
ATOM 1399 N N . VAL B 1 28 ? -22.414 40.808 43.464 1.00 9.30 27 VAL B N 1
ATOM 1400 C CA . VAL B 1 28 ? -22.510 40.714 42.007 1.00 9.48 27 VAL B CA 1
ATOM 1401 C C . VAL B 1 28 ? -23.441 41.810 41.467 1.00 9.77 27 VAL B C 1
ATOM 1402 O O . VAL B 1 28 ? -23.122 42.460 40.473 1.00 9.89 27 VAL B O 1
ATOM 1406 N N . ASN B 1 29 ? -24.562 42.033 42.150 1.00 10.22 28 ASN B N 1
ATOM 1407 C CA . ASN B 1 29 ? -25.480 43.100 41.759 1.00 10.94 28 ASN B CA 1
ATOM 1408 C C . ASN B 1 29 ? -24.871 44.493 41.894 1.00 11.21 28 ASN B C 1
ATOM 1409 O O . ASN B 1 29 ? -25.066 45.341 41.027 1.00 11.41 28 ASN B O 1
ATOM 1414 N N . TYR B 1 30 ? -24.141 44.726 42.984 1.00 11.77 29 TYR B N 1
ATOM 1415 C CA . TYR B 1 30 ? -23.448 45.996 43.182 1.00 12.57 29 TYR B CA 1
ATOM 1416 C C . TYR B 1 30 ? -22.484 46.281 42.027 1.00 12.46 29 TYR B C 1
ATOM 1417 O O . TYR B 1 30 ? -22.377 47.419 41.559 1.00 12.63 29 TYR B O 1
ATOM 1426 N N . LEU B 1 31 ? -21.815 45.229 41.556 1.00 12.45 30 LEU B N 1
ATOM 1427 C CA . LEU B 1 31 ? -20.793 45.347 40.520 1.00 12.61 30 LEU B CA 1
ATOM 1428 C C . LEU B 1 31 ? -21.321 45.392 39.083 1.00 12.84 30 LEU B C 1
ATOM 1429 O O . LEU B 1 31 ? -20.658 45.946 38.202 1.00 13.50 30 LEU B O 1
ATOM 1434 N N . THR B 1 32 ? -22.501 44.816 38.849 1.00 12.97 31 THR B N 1
ATOM 1435 C CA . THR B 1 32 ? -22.992 44.585 37.484 1.00 13.22 31 THR B CA 1
ATOM 1436 C C . THR B 1 32 ? -24.398 45.108 37.197 1.00 13.66 31 THR B C 1
ATOM 1437 O O . THR B 1 32 ? -24.772 45.263 36.031 1.00 13.91 31 THR B O 1
ATOM 1441 N N . GLY B 1 33 ? -25.182 45.338 38.248 1.00 13.84 32 GLY B N 1
ATOM 1442 C CA . GLY B 1 33 ? -26.600 45.663 38.101 1.00 14.09 32 GLY B CA 1
ATOM 1443 C C . GLY B 1 33 ? -27.464 44.440 37.826 1.00 14.32 32 GLY B C 1
ATOM 1444 O O . GLY B 1 33 ? -28.671 44.559 37.592 1.00 15.02 32 GLY B O 1
ATOM 1445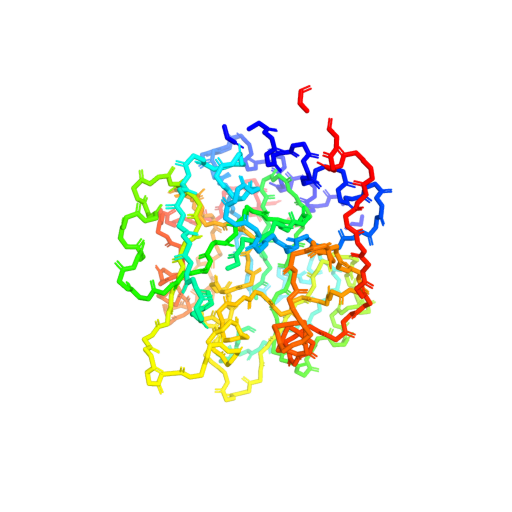 N N . PHE B 1 34 ? -26.845 43.259 37.850 1.00 14.17 33 PHE B N 1
ATOM 1446 C CA . PHE B 1 34 ? -27.546 41.997 37.641 1.00 13.87 33 PHE B CA 1
ATOM 1447 C C . PHE B 1 34 ? -27.721 41.295 38.982 1.00 13.93 33 PHE B C 1
ATOM 1448 O O . PHE B 1 34 ? -26.735 40.957 39.642 1.00 13.15 33 PHE B O 1
ATOM 1456 N N . PHE B 1 35 ? -28.970 41.094 39.394 1.00 14.34 34 PHE B N 1
ATOM 1457 C CA . PHE B 1 35 ? -29.238 40.363 40.630 1.00 15.02 34 PHE B CA 1
ATOM 1458 C C . PHE B 1 35 ? -29.763 38.962 40.360 1.00 15.80 34 PHE B C 1
ATOM 1459 O O . PHE B 1 35 ? -30.770 38.781 39.675 1.00 16.00 34 PHE B O 1
ATOM 1467 N N . CYS B 1 36 ? -29.067 37.978 40.917 1.00 16.59 35 CYS B N 1
ATOM 1468 C CA . CYS B 1 36 ? -29.501 36.592 40.863 1.00 17.92 35 CYS B CA 1
ATOM 1469 C C . CYS B 1 36 ? -29.081 35.879 42.137 1.00 18.15 35 CYS B C 1
ATOM 1470 O O . CYS B 1 36 ? -27.896 35.836 42.468 1.00 18.08 35 CYS B O 1
ATOM 1473 N N . ASP B 1 37 ? -30.063 35.346 42.857 1.00 18.61 36 ASP B N 1
ATOM 1474 C CA . ASP B 1 37 ? -29.799 34.438 43.963 1.00 19.29 36 ASP B CA 1
ATOM 1475 C C . ASP B 1 37 ? -30.005 33.019 43.438 1.00 19.30 36 ASP B C 1
ATOM 1476 O O . ASP B 1 37 ? -31.144 32.601 43.223 1.00 19.60 36 ASP B O 1
ATOM 1481 N N . PRO B 1 38 ? -28.900 32.280 43.225 1.00 19.26 37 PRO B N 1
ATOM 1482 C CA . PRO B 1 38 ? -28.985 30.940 42.648 1.00 19.47 37 PRO B CA 1
ATOM 1483 C C . PRO B 1 38 ? -29.424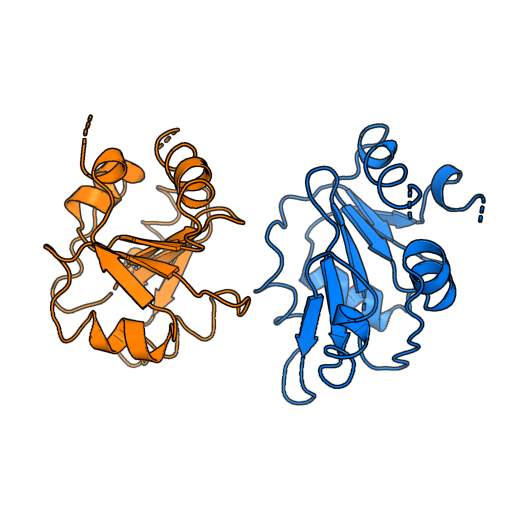 29.883 43.661 1.00 19.73 37 PRO B C 1
ATOM 1484 O O . PRO B 1 38 ? -29.672 28.735 43.280 1.00 19.40 37 PRO B O 1
ATOM 1488 N N . HIS B 1 39 ? -29.519 30.281 44.930 1.00 20.10 38 HIS B N 1
ATOM 1489 C CA . HIS B 1 39 ? -29.782 29.370 46.048 1.00 20.57 38 HIS B CA 1
ATOM 1490 C C . HIS B 1 39 ? -28.789 28.204 46.053 1.00 19.95 38 HIS B C 1
ATOM 1491 O O . HIS B 1 39 ? -27.592 28.414 46.264 1.00 20.56 38 HIS B O 1
ATOM 1498 N N . GLU B 1 40 ? -29.279 26.992 45.794 1.00 19.54 39 GLU B N 1
ATOM 1499 C CA A GLU B 1 40 ? -28.444 25.788 45.777 0.50 18.92 39 GLU B CA 1
ATOM 1500 C CA B GLU B 1 40 ? -28.416 25.811 45.793 0.50 18.96 39 GLU B CA 1
ATOM 1501 C C . GLU B 1 40 ? -27.619 25.662 44.493 1.00 18.18 39 GLU B C 1
ATOM 1502 O O . GLU B 1 40 ? -26.634 24.923 44.449 1.00 18.55 39 GLU B O 1
ATOM 1513 N N . ARG B 1 41 ? -28.034 26.380 43.448 1.00 16.62 40 ARG B N 1
ATOM 1514 C CA . ARG B 1 41 ? -27.325 26.353 42.165 1.00 14.72 40 ARG B CA 1
ATOM 1515 C C . ARG B 1 41 ? -26.057 27.206 42.220 1.00 13.51 40 ARG B C 1
ATOM 1516 O O . ARG B 1 41 ? -25.804 27.897 43.210 1.00 13.75 40 ARG B O 1
ATOM 1524 N N . GLN B 1 42 ? -25.255 27.142 41.161 1.00 11.90 41 GLN B N 1
ATOM 1525 C CA . GLN B 1 42 ? -24.017 27.917 41.101 1.00 10.97 41 GLN B CA 1
ATOM 1526 C C . GLN B 1 42 ? -24.137 29.221 40.327 1.00 10.33 41 GLN B C 1
ATOM 1527 O O . GLN B 1 42 ? -24.788 29.282 39.282 1.00 10.60 41 GLN B O 1
ATOM 1546 N N . PHE B 1 44 ? -21.142 32.494 39.685 1.00 7.39 43 PHE B N 1
ATOM 1547 C CA . PHE B 1 44 ? -19.889 33.175 39.994 1.00 6.61 43 PHE B CA 1
ATOM 1548 C C . PHE B 1 44 ? -19.635 34.279 38.993 1.00 6.34 43 PHE B C 1
ATOM 1549 O O . PHE B 1 44 ? -19.851 34.104 37.794 1.00 6.73 43 PHE B O 1
ATOM 1557 N N . LEU B 1 45 ? -19.141 35.408 39.489 1.00 6.13 44 LEU B N 1
ATOM 1558 C CA . LEU B 1 45 ? -18.595 36.436 38.621 1.00 5.87 44 LEU B CA 1
ATOM 1559 C C . LEU B 1 45 ? -17.083 36.368 38.733 1.00 5.72 44 LEU B C 1
ATOM 1560 O O . LEU B 1 45 ? -16.524 36.598 39.808 1.00 5.96 44 LEU B O 1
ATOM 1565 N N . PHE B 1 46 ? -16.435 36.018 37.627 1.00 5.58 45 PHE B N 1
ATOM 1566 C CA . PHE B 1 46 ? -14.986 35.892 37.579 1.00 5.90 45 PHE B CA 1
ATOM 1567 C C . PHE B 1 46 ? -14.389 37.188 3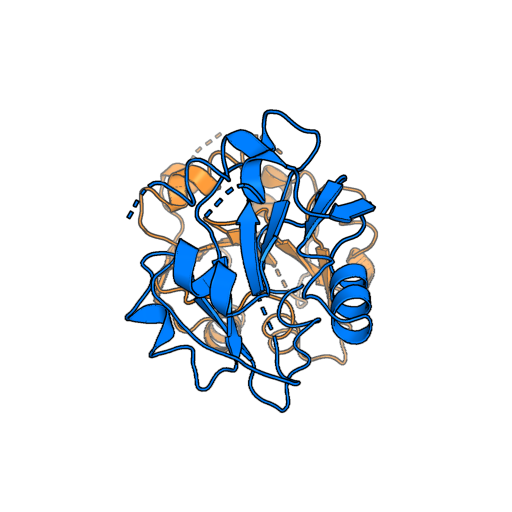7.057 1.00 5.79 45 PHE B C 1
ATOM 1568 O O . PHE B 1 46 ? -14.524 37.509 35.872 1.00 6.35 45 PHE B O 1
ATOM 1576 N N . VAL B 1 47 ? -13.738 37.934 37.945 1.00 5.99 46 VAL B N 1
ATOM 1577 C CA . VAL B 1 47 ? -13.112 39.205 37.569 1.00 6.45 46 VAL B CA 1
ATOM 1578 C C . VAL B 1 47 ? -11.612 38.985 37.449 1.00 6.61 46 VAL B C 1
ATOM 1579 O O . VAL B 1 47 ? -10.907 38.811 38.442 1.00 6.53 46 VAL B O 1
ATOM 1583 N N . TYR B 1 48 ? -11.135 38.963 36.210 1.00 7.27 47 TYR B N 1
ATOM 1584 C CA . TYR B 1 48 ? -9.733 38.686 35.930 1.00 8.03 47 TYR B CA 1
ATOM 1585 C C . TYR B 1 48 ? -8.875 39.933 35.947 1.00 8.33 47 TYR B C 1
ATOM 1586 O O . TYR B 1 48 ? -9.358 41.041 35.710 1.00 8.44 47 TYR B O 1
ATOM 1595 N N . GLU B 1 49 ? -7.588 39.741 36.209 1.00 8.21 48 GLU B N 1
ATOM 1596 C CA . GLU B 1 49 ? -6.620 40.816 36.064 1.00 8.34 48 GLU B CA 1
ATOM 1597 C C . GLU B 1 49 ? -6.371 41.132 34.581 1.00 8.78 48 GLU B C 1
ATOM 1598 O O . GLU B 1 49 ? -6.167 42.299 34.223 1.00 8.99 48 GLU B O 1
ATOM 1604 N N . ASP B 1 50 ? -6.409 40.102 33.729 1.00 8.84 49 ASP B N 1
ATOM 1605 C CA . ASP B 1 50 ? -5.900 40.204 32.350 1.00 9.10 49 ASP B CA 1
ATOM 1606 C C . ASP B 1 50 ? -6.958 40.317 31.242 1.00 8.85 49 ASP B C 1
ATOM 1607 O O . ASP B 1 50 ? -6.617 40.314 30.052 1.00 9.30 49 ASP B O 1
ATOM 1612 N N . ARG B 1 51 ? -8.231 40.392 31.621 1.00 8.37 50 ARG B N 1
ATOM 1613 C CA . ARG B 1 51 ? -9.313 40.366 30.635 1.00 8.01 50 ARG B CA 1
ATOM 1614 C C . ARG B 1 51 ? -10.593 40.881 31.261 1.00 8.30 50 ARG B C 1
ATOM 1615 O O . ARG B 1 51 ? -10.644 41.090 32.479 1.00 8.03 50 ARG B O 1
ATOM 1623 N N . ASP B 1 52 ? -11.619 41.082 30.437 1.00 8.45 51 ASP B N 1
ATOM 1624 C CA . ASP B 1 52 ? -12.942 41.461 30.932 1.00 8.94 51 ASP B CA 1
ATOM 1625 C C . ASP B 1 52 ? -13.533 40.357 31.818 1.00 8.36 51 ASP B C 1
ATOM 1626 O O . ASP B 1 52 ? -13.141 39.186 31.705 1.00 8.19 51 ASP B O 1
ATOM 1631 N N . PRO B 1 53 ? -14.464 40.726 32.712 1.00 8.36 52 PRO B N 1
ATOM 1632 C CA . PRO B 1 53 ? -15.112 39.734 33.565 1.00 8.07 52 PRO B CA 1
ATOM 1633 C C . PRO B 1 53 ? -15.846 38.659 32.778 1.00 8.06 52 PRO B C 1
ATOM 1634 O O . PRO B 1 53 ? -16.209 38.859 31.614 1.00 8.11 52 PRO B O 1
ATOM 1638 N N . ILE B 1 54 ? -16.036 37.514 33.422 1.00 7.51 53 ILE B N 1
ATOM 1639 C CA . ILE B 1 54 ? -16.846 36.435 32.868 1.00 7.31 53 ILE B CA 1
ATOM 1640 C C . ILE B 1 54 ? -17.865 36.038 33.926 1.00 7.13 53 ILE B C 1
ATOM 1641 O O . ILE B 1 54 ? -17.503 35.756 35.073 1.00 7.42 53 ILE B O 1
ATOM 1646 N N . LEU B 1 55 ? -19.139 36.038 33.551 1.00 7.08 54 LEU B N 1
ATOM 1647 C CA . LEU B 1 55 ? -20.205 35.682 34.484 1.00 6.90 54 LEU B CA 1
ATOM 1648 C C . LEU B 1 55 ? -20.727 34.277 34.197 1.00 6.91 54 LEU B C 1
ATOM 1649 O O . LEU B 1 55 ? -21.049 33.951 33.059 1.00 7.31 54 LEU B O 1
ATOM 1654 N N . PHE B 1 56 ? -20.783 33.457 35.240 1.00 6.83 55 PHE B N 1
ATOM 1655 C CA . PHE B 1 56 ? -21.288 32.087 35.154 1.00 7.00 55 PHE B CA 1
ATOM 1656 C C . PHE B 1 56 ? -22.572 32.006 35.969 1.00 7.24 55 PHE B C 1
ATOM 1657 O O . PHE B 1 56 ? -22.579 32.331 37.155 1.00 6.66 55 PHE B O 1
ATOM 1665 N N . VAL B 1 57 ? -23.658 31.581 35.325 1.00 7.48 56 VAL B N 1
ATOM 1666 C CA . VAL B 1 57 ? -24.975 31.501 35.962 1.00 7.77 56 VAL B CA 1
ATOM 1667 C C . VAL B 1 57 ? -25.690 30.193 35.589 1.00 7.95 56 VAL B C 1
ATOM 1668 O O . VAL B 1 57 ? -25.264 29.502 34.656 1.00 8.70 56 VAL B O 1
ATOM 1672 N N . PRO B 1 58 ? -26.778 29.855 36.307 1.00 8.47 57 PRO B N 1
ATOM 1673 C CA . PRO B 1 58 ? -27.600 28.728 35.847 1.00 9.06 57 PRO B CA 1
ATOM 1674 C C . PRO B 1 58 ? -28.140 28.999 34.445 1.00 9.69 57 PRO B C 1
ATOM 1675 O O . PRO B 1 58 ? -28.347 30.156 34.079 1.00 9.83 57 PRO B O 1
ATOM 1679 N N . ALA B 1 59 ? -28.363 27.935 33.675 1.00 10.31 58 ALA B N 1
ATOM 1680 C CA . ALA B 1 59 ? -28.783 28.047 32.275 1.00 11.51 58 ALA B CA 1
ATOM 1681 C C . ALA B 1 59 ? -29.981 28.965 32.061 1.00 11.84 58 ALA B C 1
ATOM 1682 O O . ALA B 1 59 ? -29.997 29.739 31.106 1.00 12.25 58 ALA B O 1
ATOM 1684 N N . LEU B 1 60 ? -30.964 28.885 32.954 1.00 12.76 59 LEU B N 1
ATOM 1685 C CA . LEU B 1 60 ? -32.193 29.669 32.814 1.00 13.47 59 LEU B CA 1
ATOM 1686 C C . LEU B 1 60 ? -32.017 31.151 33.144 1.00 13.25 59 LEU B C 1
ATOM 1687 O O . LEU B 1 60 ? -32.955 31.937 32.998 1.00 13.54 59 LEU B O 1
ATOM 1692 N N . GLU B 1 61 ? -30.817 31.528 33.581 1.00 12.67 60 GLU B N 1
ATOM 1693 C CA . GLU B 1 61 ? -30.501 32.929 33.870 1.00 12.29 60 GLU B CA 1
ATOM 1694 C C . GLU B 1 61 ? -29.542 33.553 32.853 1.00 11.71 60 GLU B C 1
ATOM 1695 O O . GLU B 1 61 ? -29.287 34.758 32.899 1.00 11.54 60 GLU B O 1
ATOM 1701 N N . VAL B 1 62 ? -29.025 32.736 31.936 1.00 11.38 61 VAL B N 1
ATOM 1702 C CA . VAL B 1 62 ? -28.027 33.185 30.956 1.00 11.38 61 VAL B CA 1
ATOM 1703 C C . VAL B 1 62 ? -28.493 34.366 30.107 1.00 11.41 61 VAL B C 1
ATOM 1704 O O . VAL B 1 62 ? -27.773 35.360 29.980 1.00 11.27 61 VAL B O 1
ATOM 1708 N N . SER B 1 63 ? -29.686 34.260 29.525 1.00 11.50 62 SER B N 1
ATOM 1709 C CA A SER B 1 63 ? -30.191 35.297 28.630 0.50 11.58 62 SER B CA 1
ATOM 1710 C CA B SER B 1 63 ? -30.142 35.312 28.631 0.50 11.79 62 SER B CA 1
ATOM 1711 C C . SER B 1 63 ? -30.468 36.606 29.370 1.00 11.70 62 SER B C 1
ATOM 1712 O O . SER B 1 63 ? -30.198 37.695 28.850 1.00 11.97 62 SER B O 1
ATOM 1717 N N . ARG B 1 64 ? -31.009 36.496 30.583 1.00 12.06 63 ARG B N 1
ATOM 1718 C CA . ARG B 1 64 ? -31.237 37.683 31.404 1.00 12.26 63 ARG B CA 1
ATOM 1719 C C . ARG B 1 64 ? -29.904 38.355 31.748 1.00 12.32 63 ARG B C 1
ATOM 1720 O O . ARG B 1 64 ? -29.782 39.580 31.670 1.00 12.70 63 ARG B O 1
ATOM 1728 N N . ALA B 1 65 ? -28.909 37.547 32.117 1.00 12.40 64 ALA B N 1
ATOM 1729 C CA . ALA B 1 65 ? -27.577 38.066 32.428 1.00 12.66 64 ALA B CA 1
ATOM 1730 C C . ALA B 1 65 ? -26.967 38.801 31.235 1.00 13.14 64 ALA B C 1
ATOM 1731 O O . ALA B 1 65 ? -26.390 39.878 31.391 1.00 12.87 64 ALA B O 1
ATOM 1733 N N . LYS B 1 66 ? -27.120 38.231 30.041 1.00 14.11 65 LYS B N 1
ATOM 1734 C CA . LYS B 1 66 ? -26.564 38.838 28.827 1.00 15.14 65 LYS B CA 1
ATOM 1735 C C . LYS B 1 66 ? -27.162 40.210 28.491 1.00 15.95 65 LYS B C 1
ATOM 1736 O O . LYS B 1 66 ? -26.516 41.024 27.832 1.00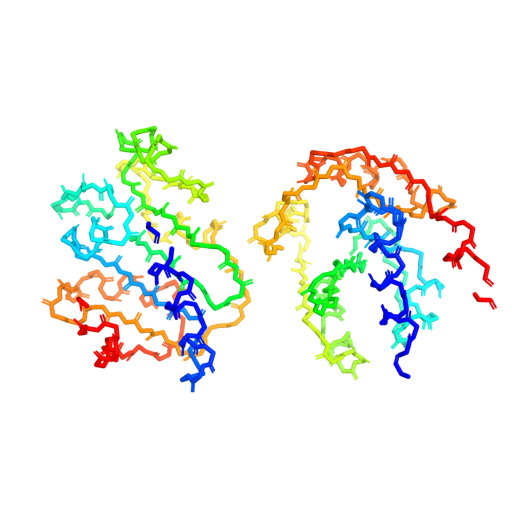 16.36 65 LYS B O 1
ATOM 1742 N N . GLN B 1 67 ? -28.390 40.458 28.942 1.00 16.96 66 GLN B N 1
ATOM 1743 C CA . GLN B 1 67 ? -29.026 41.765 28.752 1.00 17.80 66 GLN B CA 1
ATOM 1744 C C . GLN B 1 67 ? -28.528 42.824 29.734 1.00 17.61 66 GLN B C 1
ATOM 1745 O O . GLN B 1 67 ? -28.654 44.027 29.470 1.00 17.77 66 GLN B O 1
ATOM 1751 N N . SER B 1 68 ? -27.952 42.365 30.850 1.00 17.24 67 SER B N 1
ATOM 1752 C CA A SER B 1 68 ? -27.477 43.247 31.915 0.50 17.09 67 SER B CA 1
ATOM 1753 C CA B SER B 1 68 ? -27.468 43.244 31.918 0.50 17.09 67 SER B CA 1
ATOM 1754 C C . SER B 1 68 ? -25.998 43.619 31.781 1.00 16.80 67 SER B C 1
ATOM 1755 O O . SER B 1 68 ? -25.590 44.710 32.187 1.00 17.38 67 SER B O 1
ATOM 1760 N N . VAL B 1 69 ? -25.195 42.713 31.223 1.00 16.08 68 VAL B N 1
ATOM 1761 C CA . VAL B 1 69 ? -23.740 42.917 31.145 1.00 15.27 68 VAL B CA 1
ATOM 1762 C C . VAL B 1 69 ? -23.190 42.869 29.712 1.00 15.18 68 VAL B C 1
ATOM 1763 O O . VAL B 1 69 ? -23.729 42.148 28.868 1.00 15.20 68 VAL B O 1
ATOM 1767 N N . PRO B 1 70 ? -22.119 43.645 29.435 1.00 14.85 69 PRO B N 1
ATOM 1768 C CA . PRO B 1 70 ? -21.487 43.668 28.113 1.00 14.64 69 PRO B CA 1
ATOM 1769 C C . PRO B 1 70 ? -20.464 42.549 27.889 1.00 14.18 69 PRO B C 1
ATOM 1770 O O . PRO B 1 70 ? -20.103 42.261 26.744 1.00 14.74 69 PRO B O 1
ATOM 1774 N N . PHE B 1 71 ? -20.005 41.928 28.975 1.00 13.12 70 PHE B N 1
ATOM 1775 C CA . PHE B 1 71 ? -18.937 40.932 28.916 1.00 11.98 70 PHE B CA 1
ATOM 1776 C C . PHE B 1 71 ? -19.479 39.490 28.837 1.00 11.54 70 PHE B C 1
ATOM 1777 O O . PHE B 1 71 ? -20.687 39.286 28.961 1.00 11.40 70 PHE B O 1
ATOM 1785 N N . PRO B 1 72 ? -18.590 38.493 28.618 1.00 10.79 71 PRO B N 1
ATOM 1786 C CA . PRO B 1 72 ? -19.070 37.120 28.410 1.00 10.28 71 PRO B CA 1
ATOM 1787 C C . PRO B 1 72 ? -19.868 36.523 29.564 1.00 9.84 71 PRO B C 1
ATOM 1788 O O . PRO B 1 72 ? -19.563 36.748 30.737 1.00 9.83 71 PRO B O 1
ATOM 1792 N N . VAL B 1 73 ? -20.906 35.781 29.192 1.00 9.00 72 VAL B N 1
ATOM 1793 C CA . VAL B 1 73 ? -21.737 35.031 30.115 1.00 9.17 72 VAL B CA 1
ATOM 1794 C C . VAL B 1 73 ? -21.834 33.596 29.607 1.00 8.98 72 VAL B C 1
ATOM 1795 O O . VAL B 1 73 ? -21.998 33.366 28.409 1.00 9.97 72 VAL B O 1
ATOM 1799 N N . PHE B 1 74 ? -21.708 32.633 30.514 1.00 8.86 73 PHE B N 1
ATOM 1800 C CA . PHE B 1 74 ? -22.022 31.247 30.184 1.00 8.79 73 PHE B CA 1
ATOM 1801 C C . PHE B 1 74 ? -22.740 30.572 31.345 1.00 8.49 73 PHE B C 1
ATOM 1802 O O . PHE B 1 74 ? -22.828 31.122 32.448 1.00 7.96 73 PHE B O 1
ATOM 1810 N N . GLY B 1 75 ? -23.301 29.399 31.086 1.00 8.54 74 GLY B N 1
ATOM 1811 C CA . GLY B 1 75 ? -24.090 28.725 32.098 1.00 8.66 74 GLY B CA 1
ATOM 1812 C C . GLY B 1 75 ? -23.978 27.220 32.036 1.00 8.42 74 GLY B C 1
ATOM 1813 O O . GLY B 1 75 ? -23.202 26.667 31.254 1.00 8.60 74 GLY B O 1
ATOM 1814 N N . TYR B 1 76 ? -24.766 26.565 32.878 1.00 9.00 75 TYR B N 1
ATOM 1815 C CA . TYR B 1 76 ? -24.826 25.117 32.930 1.00 9.33 75 TYR B CA 1
ATOM 1816 C C . TYR B 1 76 ? -26.265 24.696 33.199 1.00 9.99 75 TYR B C 1
ATOM 1817 O O . TYR B 1 76 ? -26.996 25.383 33.908 1.00 9.51 75 TYR B O 1
ATOM 1826 N N . ILE B 1 77 ? -26.670 23.571 32.615 1.00 10.77 76 ILE B N 1
ATOM 1827 C CA . ILE B 1 77 ? -27.956 22.963 32.957 1.00 11.92 76 ILE B CA 1
ATOM 1828 C C . ILE B 1 77 ? -27.767 22.039 34.167 1.00 12.15 76 ILE B C 1
ATOM 1829 O O . ILE B 1 77 ? -26.651 21.600 34.457 1.00 11.89 76 ILE B O 1
ATOM 1834 N N . ASP B 1 78 ? -28.853 21.751 34.877 1.00 12.70 77 ASP B N 1
ATOM 1835 C CA . ASP B 1 78 ? -28.769 21.027 36.153 1.00 13.31 77 ASP B CA 1
ATOM 1836 C C . ASP B 1 78 ? -28.137 19.643 36.054 1.00 13.36 77 ASP B C 1
ATOM 1837 O O . ASP B 1 78 ? -27.500 19.176 37.000 1.00 13.70 77 ASP B O 1
ATOM 1842 N N . SER B 1 79 ? -28.304 19.001 34.904 1.00 13.87 78 SER B N 1
ATOM 1843 C CA . SER B 1 79 ? -27.740 17.676 34.676 1.00 14.69 78 SER B CA 1
ATOM 1844 C C . SER B 1 79 ? -26.238 17.698 34.359 1.00 14.81 78 SER B C 1
ATOM 1845 O O . SER B 1 79 ? -25.596 16.646 34.333 1.00 15.80 78 SER B O 1
ATOM 1848 N N . GLU B 1 80 ? -25.687 18.891 34.124 1.00 14.39 79 GLU B N 1
ATOM 1849 C CA . GLU B 1 80 ? -24.246 19.073 33.887 1.00 14.23 79 GLU B CA 1
ATOM 1850 C C . GLU B 1 80 ? -23.502 19.313 35.193 1.00 13.36 79 GLU B C 1
ATOM 1851 O O . GLU B 1 80 ? -24.043 19.929 36.111 1.00 13.49 79 GLU B O 1
ATOM 1857 N N . ASN B 1 81 ? -22.255 18.850 35.265 1.00 12.48 80 ASN B N 1
ATOM 1858 C CA . ASN B 1 81 ? -21.368 19.203 36.372 1.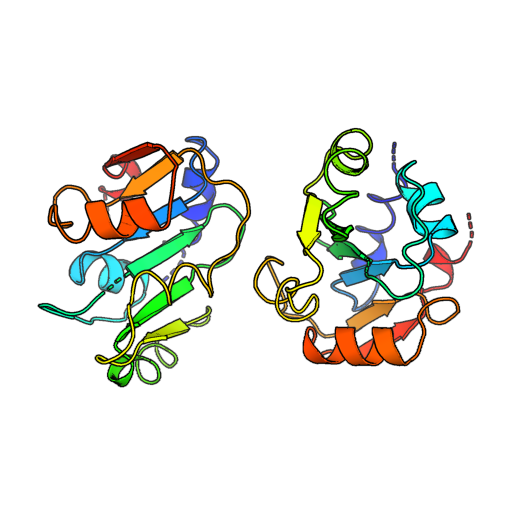00 11.65 80 ASN B CA 1
ATOM 1859 C C . ASN B 1 81 ? -20.890 20.658 36.209 1.00 10.92 80 ASN B C 1
ATOM 1860 O O . ASN B 1 81 ? -20.224 20.975 35.225 1.00 10.77 80 ASN B O 1
ATOM 1865 N N . PRO B 1 82 ? -21.253 21.548 37.157 1.00 10.23 81 PRO B N 1
ATOM 1866 C CA . PRO B 1 82 ? -20.885 22.960 36.988 1.00 9.78 81 PRO B CA 1
ATOM 1867 C C . PRO B 1 82 ? -19.379 23.205 37.032 1.00 9.54 81 PRO B C 1
ATOM 1868 O O . PRO B 1 82 ? -18.881 24.083 36.331 1.00 9.06 81 PRO B O 1
ATOM 1872 N N . TRP B 1 83 ? -18.660 22.420 37.830 1.00 9.39 82 TRP B N 1
ATOM 1873 C CA . TRP B 1 83 ? -17.221 22.616 37.978 1.00 9.39 82 TRP B CA 1
ATOM 1874 C C . TRP B 1 83 ? -16.503 22.259 36.686 1.00 9.42 82 TRP B C 1
ATOM 1875 O O . TRP B 1 83 ? -15.599 22.980 36.253 1.00 9.56 82 TRP B O 1
ATOM 1886 N N . GLN B 1 84 ? -16.932 21.160 36.061 1.00 9.80 83 GLN B N 1
ATOM 1887 C CA A GLN B 1 84 ? -16.439 20.762 34.746 0.50 10.18 83 GLN B CA 1
ATOM 1888 C CA B GLN B 1 84 ? -16.407 20.786 34.753 0.50 10.33 83 GLN B CA 1
ATOM 1889 C C . GLN B 1 84 ? -16.746 21.840 33.702 1.00 10.18 83 GLN B C 1
ATOM 1890 O O . GLN B 1 84 ? -15.907 22.172 32.871 1.00 10.25 83 GLN B O 1
ATOM 1901 N N . LYS B 1 85 ? -17.962 22.386 33.759 1.00 10.03 84 LYS B N 1
ATOM 1902 C CA . LYS B 1 85 ? -18.385 23.416 32.810 1.00 9.95 84 LYS B CA 1
ATOM 1903 C C . LYS B 1 85 ? -17.516 24.665 32.946 1.00 9.79 84 LYS B C 1
ATOM 1904 O O . LYS B 1 85 ? -17.067 25.226 31.949 1.00 10.01 84 LYS B O 1
ATOM 1910 N N . ILE B 1 86 ? -17.270 25.080 34.186 1.00 9.88 85 ILE B N 1
ATOM 1911 C CA . ILE B 1 86 ? -16.397 26.223 34.447 1.00 9.66 85 ILE B CA 1
ATOM 1912 C C . ILE B 1 86 ? -15.000 25.959 33.884 1.00 9.93 85 ILE B C 1
ATOM 1913 O O . ILE B 1 86 ? -14.461 26.769 33.124 1.00 9.66 85 ILE B O 1
ATOM 1918 N N . ALA B 1 87 ? -14.428 24.812 34.242 1.00 10.24 86 ALA B N 1
ATOM 1919 C CA . ALA B 1 87 ? -13.077 24.463 33.800 1.00 11.27 86 ALA B CA 1
ATOM 1920 C C . ALA B 1 87 ? -12.953 24.421 32.276 1.00 12.16 86 ALA B C 1
ATOM 1921 O O . ALA B 1 87 ? -11.919 24.806 31.729 1.00 12.62 86 ALA B O 1
ATOM 1923 N N . SER B 1 88 ? -14.015 23.978 31.602 1.00 12.89 87 SER B N 1
ATOM 1924 C CA . SER B 1 88 ? -14.014 23.848 30.143 1.00 14.14 87 SER B CA 1
ATOM 1925 C C . SER B 1 88 ? -14.094 25.176 29.396 1.00 14.27 87 SER B C 1
ATOM 1926 O O . SER B 1 88 ? -13.740 25.244 28.213 1.00 15.64 87 SER B O 1
ATOM 1929 N N . ASN B 1 89 ? -14.561 26.224 30.074 1.00 14.30 88 ASN B N 1
ATOM 1930 C CA A ASN B 1 89 ? -14.870 27.496 29.418 0.50 14.16 88 ASN B CA 1
ATOM 1931 C CA B ASN B 1 89 ? -14.845 27.486 29.399 0.50 14.23 88 ASN B CA 1
ATOM 1932 C C . ASN B 1 89 ? -13.945 28.654 29.790 1.00 13.97 88 ASN B C 1
ATOM 1933 O O . ASN B 1 89 ? -13.787 29.600 29.014 1.00 14.40 88 ASN B O 1
ATOM 1942 N N . LEU B 1 90 ? -13.350 28.588 30.979 1.00 13.21 89 LEU B N 1
ATOM 1943 C CA . LEU B 1 90 ? -12.438 29.636 31.432 1.00 12.54 89 LEU B CA 1
ATOM 1944 C C . LEU B 1 90 ? -11.061 29.467 30.804 1.00 12.28 89 LEU B C 1
ATOM 1945 O O . LEU B 1 90 ? -10.711 28.368 30.356 1.00 11.90 89 LEU B O 1
ATOM 1950 N N . PRO B 1 91 ? -10.266 30.554 30.763 1.00 12.20 90 PRO B N 1
ATOM 1951 C CA . PRO B 1 91 ? -8.890 30.424 30.285 1.00 12.54 90 PRO B CA 1
ATOM 1952 C C . PRO B 1 91 ? -8.072 29.474 31.162 1.00 12.84 90 PRO B C 1
ATOM 1953 O O . PRO B 1 91 ? -8.433 29.227 32.319 1.00 12.99 90 PRO B O 1
ATOM 1957 N N . SER B 1 92 ? -6.993 28.936 30.601 1.00 13.53 91 SER B N 1
ATOM 1958 C CA A SER B 1 92 ? -6.164 27.981 31.337 0.50 13.81 91 SER B CA 1
ATOM 1959 C CA B SER B 1 92 ? -6.139 27.963 31.281 0.50 13.82 91 SER B CA 1
ATOM 1960 C C . SER B 1 92 ? -4.798 28.544 31.731 1.00 14.01 91 SER B C 1
ATOM 1961 O O . SER B 1 92 ? -3.922 27.807 32.201 1.00 14.32 91 SER B O 1
ATOM 1966 N N . PHE B 1 93 ? -4.625 29.856 31.568 1.00 13.99 92 PHE B N 1
ATOM 1967 C CA . PHE B 1 93 ? -3.416 30.527 32.051 1.00 14.29 92 PHE B CA 1
ATOM 1968 C C . PHE B 1 93 ? -3.303 30.340 33.561 1.00 14.57 92 PHE B C 1
ATOM 1969 O O . PHE B 1 93 ? -4.313 30.337 34.275 1.00 14.84 92 PHE B O 1
ATOM 1977 N N . SER B 1 94 ? -2.075 30.172 34.043 1.00 14.79 93 SER B N 1
ATOM 1978 C CA . SER B 1 94 ? -1.846 29.854 35.451 1.00 15.35 93 SER B CA 1
ATOM 1979 C C . SER B 1 94 ? -2.405 30.933 36.380 1.00 14.60 93 SER B C 1
ATOM 1980 O O . SER B 1 94 ? -2.286 32.137 36.112 1.00 14.90 93 SER B O 1
ATOM 1983 N N . VAL B 1 95 ? -3.044 30.485 37.455 1.00 13.96 94 VAL B N 1
ATOM 1984 C CA . VAL B 1 95 ? -3.590 31.380 38.469 1.00 13.21 94 VAL B CA 1
ATOM 1985 C C . VAL B 1 95 ? -3.035 30.923 39.809 1.00 12.61 94 VAL B C 1
ATOM 1986 O O . VAL B 1 95 ? -3.357 29.827 40.279 1.00 13.32 94 VAL B O 1
ATOM 1990 N N . SER B 1 96 ? -2.203 31.773 40.412 1.00 11.62 95 SER B N 1
ATOM 1991 C CA A SER B 1 96 ? -1.511 31.435 41.656 0.50 11.30 95 SER B CA 1
ATOM 1992 C CA B SER B 1 96 ? -1.510 31.439 41.655 0.50 11.39 95 SER B CA 1
ATOM 1993 C C . SER B 1 96 ? -2.188 32.024 42.892 1.00 10.80 95 SER B C 1
ATOM 1994 O O . SER B 1 96 ? -2.095 31.464 43.984 1.00 10.62 95 SER B O 1
ATOM 1999 N N . LYS B 1 97 ? -2.866 33.153 42.715 1.00 9.83 96 LYS B N 1
ATOM 2000 C CA . LYS B 1 97 ? -3.514 33.837 43.825 1.00 8.81 96 LYS B CA 1
ATOM 2001 C C . LYS B 1 97 ? -4.911 34.279 43.412 1.00 8.22 96 LYS B C 1
ATOM 2002 O O . LYS B 1 97 ? -5.078 34.993 42.420 1.00 7.99 96 LYS B O 1
ATOM 2008 N N . VAL B 1 98 ? -5.905 33.836 44.183 1.00 7.65 97 VAL B N 1
ATOM 2009 C CA . VAL B 1 98 ? -7.311 34.121 43.908 1.00 7.72 97 VAL B CA 1
ATOM 2010 C C . VAL B 1 98 ? -7.948 34.773 45.122 1.00 7.44 97 VAL B C 1
ATOM 2011 O O . VAL B 1 98 ? -7.797 34.281 46.243 1.00 7.69 97 VAL B O 1
ATOM 2015 N N . LEU B 1 99 ? -8.657 35.875 44.901 1.00 6.78 98 LEU B N 1
ATOM 2016 C CA . LEU B 1 99 ? -9.460 36.491 45.956 1.00 6.86 98 LEU B CA 1
ATOM 2017 C C . LEU B 1 99 ? -10.884 35.970 45.857 1.00 6.78 98 LEU B C 1
ATOM 2018 O O . LEU B 1 99 ? -11.409 35.784 44.758 1.00 7.16 98 LEU B O 1
ATOM 2023 N N . ALA B 1 100 ? -11.512 35.733 47.002 1.00 6.53 99 ALA B N 1
ATOM 2024 C CA . ALA B 1 100 ? -12.897 35.255 47.005 1.00 6.76 99 ALA B CA 1
ATOM 2025 C C . ALA B 1 100 ? -13.657 35.808 48.202 1.00 6.78 99 ALA B C 1
ATOM 2026 O O . ALA B 1 100 ? -13.064 36.405 49.096 1.00 7.15 99 ALA B O 1
ATOM 2028 N N . GLU B 1 101 ? -14.969 35.620 48.211 1.00 7.27 100 GLU B N 1
ATOM 2029 C CA . GLU B 1 101 ? -15.798 36.146 49.289 1.00 7.37 100 GLU B CA 1
ATOM 2030 C C . GLU B 1 101 ? -15.987 35.094 50.372 1.00 7.48 100 GLU B C 1
ATOM 2031 O O . GLU B 1 101 ? -16.984 34.367 50.389 1.00 7.19 100 GLU B O 1
ATOM 2037 N N . PHE B 1 102 ? -15.015 35.037 51.277 1.00 7.53 101 PHE B N 1
ATOM 2038 C CA . PHE B 1 102 ? -14.993 34.042 52.348 1.00 7.97 101 PHE B CA 1
ATOM 2039 C C . PHE B 1 102 ? -16.194 34.138 53.304 1.00 8.28 101 PHE B C 1
ATOM 2040 O O . PHE B 1 102 ? -16.562 33.139 53.924 1.00 7.81 101 PHE B O 1
ATOM 2048 N N . ASP B 1 103 ? -16.808 35.319 53.420 1.00 8.88 102 ASP B N 1
ATOM 2049 C CA . ASP B 1 103 ? -17.999 35.469 54.273 1.00 9.83 102 ASP B CA 1
ATOM 2050 C C . ASP B 1 103 ? -19.272 34.958 53.594 1.00 9.89 102 ASP B C 1
ATOM 2051 O O . ASP B 1 103 ? -20.315 34.811 54.238 1.00 10.78 102 ASP B O 1
ATOM 2056 N N . ASN B 1 104 ? -19.186 34.703 52.292 1.00 9.78 103 ASN B N 1
ATOM 2057 C CA . ASN B 1 104 ? -20.336 34.233 51.526 1.00 9.53 103 ASN B CA 1
ATOM 2058 C C 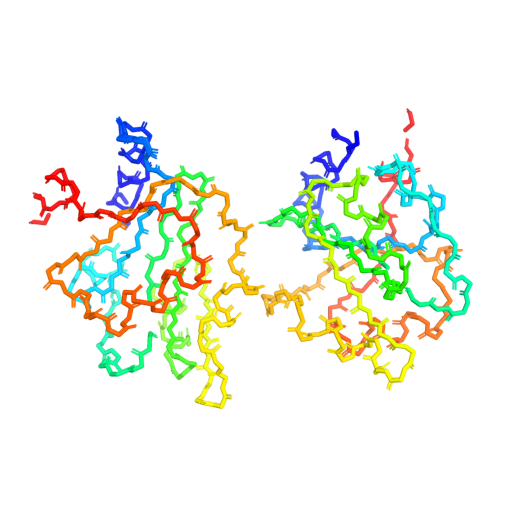. ASN B 1 104 ? -20.213 32.789 51.067 1.00 9.44 103 ASN B C 1
ATOM 2059 O O . ASN B 1 104 ? -21.162 32.019 51.192 1.00 9.68 103 ASN B O 1
ATOM 2064 N N . LEU B 1 105 ? -19.054 32.432 50.518 1.00 9.49 104 LEU B N 1
ATOM 2065 C CA . LEU B 1 105 ? -18.832 31.083 49.998 1.00 9.99 104 LEU B CA 1
ATOM 2066 C C . LEU B 1 105 ? -18.985 30.043 51.085 1.00 9.86 104 LEU B C 1
ATOM 2067 O O . LEU B 1 105 ? -18.318 30.132 52.112 1.00 9.96 104 LEU B O 1
ATOM 2072 N N . ASN B 1 106 ? -19.839 29.048 50.867 1.00 9.50 105 ASN B N 1
ATOM 2073 C CA . ASN B 1 106 ? -19.827 27.892 51.762 1.00 9.61 105 ASN B CA 1
ATOM 2074 C C . ASN B 1 106 ? -18.670 26.953 51.401 1.00 9.03 105 ASN B C 1
ATOM 2075 O O . ASN B 1 106 ? -18.047 27.098 50.339 1.00 8.79 105 ASN B O 1
ATOM 2080 N N . VAL B 1 107 ? -18.356 26.017 52.292 1.00 8.52 106 VAL B N 1
ATOM 2081 C CA . VAL B 1 107 ? -17.194 25.152 52.095 1.00 8.34 106 VAL B CA 1
ATOM 2082 C C . VAL B 1 107 ? -17.367 24.260 50.859 1.00 8.66 106 VAL B C 1
ATOM 2083 O O . VAL B 1 107 ? -16.415 24.041 50.112 1.00 8.69 106 VAL B O 1
ATOM 2087 N N . THR B 1 108 ? -18.581 23.766 50.638 1.00 8.92 107 THR B N 1
ATOM 2088 C CA . THR B 1 108 ? -18.875 22.979 49.434 1.00 9.54 107 THR B CA 1
ATOM 2089 C C . THR B 1 108 ? -18.505 23.723 48.151 1.00 9.45 107 THR B C 1
ATOM 2090 O O . THR B 1 108 ? -17.806 23.171 47.294 1.00 9.63 107 THR B O 1
ATOM 2094 N N . LYS B 1 109 ? -18.956 24.971 48.032 1.00 9.43 108 LYS B N 1
ATOM 2095 C CA A LYS B 1 109 ? -18.646 25.778 46.854 0.50 9.49 108 LYS B CA 1
ATOM 2096 C CA B LYS B 1 109 ? -18.644 25.800 46.866 0.50 9.50 108 LYS B CA 1
ATOM 2097 C C . LYS B 1 109 ? -17.157 26.116 46.784 1.00 9.46 108 LYS B C 1
ATOM 2098 O O . LYS B 1 109 ? -16.568 26.109 45.705 1.00 9.62 108 LYS B O 1
ATOM 2109 N N . PHE B 1 110 ? -16.553 26.399 47.935 1.00 9.13 109 PHE B N 1
ATOM 2110 C CA . PHE B 1 110 ? -15.119 26.657 48.025 1.00 9.30 109 PHE B CA 1
ATOM 2111 C C . PHE B 1 110 ? -14.318 25.463 47.513 1.00 9.36 109 PHE B C 1
ATOM 2112 O O . PHE B 1 110 ? -13.407 25.615 46.690 1.00 9.37 109 PHE B O 1
ATOM 2120 N N . GLN B 1 111 ? -14.679 24.268 47.968 1.00 9.46 110 GLN B N 1
ATOM 2121 C CA . GLN B 1 111 ? -13.976 23.067 47.529 1.00 9.91 110 GLN B CA 1
ATOM 2122 C C . GLN B 1 111 ? -14.226 22.784 46.046 1.00 9.86 110 GLN B C 1
ATOM 2123 O O . GLN B 1 111 ? -13.339 22.285 45.353 1.00 10.01 110 GLN B O 1
ATOM 2129 N N . GLY B 1 112 ? -15.411 23.153 45.560 1.00 9.34 111 GLY B N 1
ATOM 2130 C CA . GLY B 1 112 ? -15.722 23.061 44.132 1.00 9.43 111 GLY B CA 1
ATOM 2131 C C . GLY B 1 112 ? -14.788 23.944 43.323 1.00 9.15 111 GLY B C 1
ATOM 2132 O O . GLY B 1 112 ? -14.190 23.500 42.333 1.00 9.50 111 GLY B O 1
ATOM 2133 N N . LEU B 1 113 ? -14.647 25.198 43.754 1.00 9.10 112 LEU B N 1
ATOM 2134 C CA . LEU B 1 113 ? -13.730 26.137 43.103 1.00 9.43 112 LEU B CA 1
ATOM 2135 C C . LEU B 1 113 ? -12.301 25.622 43.131 1.00 9.85 112 LEU B C 1
ATOM 2136 O O . LEU B 1 113 ? -11.542 25.834 42.189 1.00 10.06 112 LEU B O 1
ATOM 2141 N N . GLN B 1 114 ? -11.946 24.946 44.219 1.00 10.39 113 GLN B N 1
ATOM 2142 C CA . GLN B 1 114 ? -10.621 24.359 44.361 1.00 11.26 113 GLN B CA 1
ATOM 2143 C C . GLN B 1 114 ? -10.380 23.137 43.467 1.00 11.30 113 GLN B C 1
ATOM 2144 O O . GLN B 1 114 ? -9.248 22.677 43.369 1.00 11.68 113 GLN B O 1
ATOM 2150 N N . THR B 1 115 ? -11.425 22.609 42.826 1.00 11.44 114 THR B N 1
ATOM 2151 C CA . THR B 1 115 ? -11.231 21.554 41.820 1.00 11.71 114 THR B CA 1
ATOM 2152 C C . THR B 1 115 ? -10.934 22.163 40.454 1.00 11.80 114 THR B C 1
ATOM 2153 O O . THR B 1 115 ? -10.440 21.475 39.560 1.00 12.25 114 THR B O 1
ATOM 2157 N N . VAL B 1 116 ? -11.253 23.448 40.304 1.00 11.54 115 VAL B N 1
ATOM 2158 C CA . VAL B 1 116 ? -11.020 24.190 39.067 1.00 11.90 115 VAL B CA 1
ATOM 2159 C C . VAL B 1 116 ? -9.697 24.953 39.152 1.00 11.90 115 VAL B C 1
ATOM 2160 O O . VAL B 1 116 ? -8.875 24.898 38.230 1.00 12.76 115 VAL B O 1
ATOM 2164 N N . PHE B 1 117 ? -9.503 25.654 40.268 1.00 11.73 116 PHE B N 1
ATOM 2165 C CA . PHE B 1 117 ? -8.334 26.500 40.489 1.00 11.46 116 PHE B CA 1
ATOM 2166 C C . PHE B 1 117 ? -7.389 25.873 41.505 1.00 11.45 116 PHE B C 1
ATOM 2167 O O . PHE B 1 117 ? -7.792 25.571 42.627 1.00 11.66 116 PHE B O 1
ATOM 2175 N N . ASP B 1 118 ? -6.133 25.683 41.106 1.00 11.65 117 ASP B N 1
ATOM 2176 C CA . ASP B 1 118 ? -5.126 25.114 42.004 1.00 11.82 117 ASP B CA 1
ATOM 2177 C C . ASP B 1 118 ? -4.359 26.165 42.814 1.00 11.85 117 ASP B C 1
ATOM 2178 O O . ASP B 1 118 ? -3.482 25.819 43.603 1.00 12.27 117 ASP B O 1
ATOM 2183 N N . GLY B 1 119 ? -4.707 27.439 42.629 1.00 11.40 118 GLY B N 1
ATOM 2184 C CA . GLY B 1 119 ? -4.011 28.536 43.297 1.00 11.57 118 GLY B CA 1
ATOM 2185 C C . GLY B 1 119 ? -4.397 28.711 44.754 1.00 11.43 118 GLY B C 1
ATOM 2186 O O . GLY B 1 119 ? -5.279 28.010 45.267 1.00 11.47 118 GLY B O 1
ATOM 2187 N N . HIS B 1 120 ? -3.734 29.648 45.425 1.00 11.26 119 HIS B N 1
ATOM 2188 C CA . HIS B 1 120 ? -4.046 29.951 46.818 1.00 11.72 119 HIS B CA 1
ATOM 2189 C C . HIS B 1 120 ? -5.176 30.968 46.922 1.00 11.20 119 HIS B C 1
ATOM 2190 O O . HIS B 1 120 ? -5.114 32.038 46.313 1.00 11.04 119 HIS B O 1
ATOM 2197 N N . PHE B 1 121 ? -6.201 30.629 47.703 1.00 10.42 120 PHE B N 1
ATOM 2198 C CA . PHE B 1 121 ? -7.354 31.501 47.908 1.00 9.96 120 PHE B CA 1
ATOM 2199 C C . PHE B 1 121 ? -7.220 32.315 49.185 1.00 9.83 120 PHE B C 1
ATOM 2200 O O . PHE B 1 121 ? -6.772 31.803 50.217 1.00 10.01 120 PHE B O 1
ATOM 2208 N N . GLU B 1 122 ? -7.614 33.581 49.110 1.00 9.88 121 GLU B N 1
ATOM 2209 C CA . GLU B 1 122 ? -7.772 34.408 50.302 1.00 10.03 121 GLU B CA 1
ATOM 2210 C C . GLU B 1 122 ? -8.998 35.302 50.175 1.00 9.66 121 GLU B C 1
ATOM 2211 O O . GLU B 1 122 ? -9.537 35.475 49.084 1.00 8.92 121 GLU B O 1
ATOM 2217 N N . ASN B 1 123 ? -9.449 35.849 51.296 1.00 9.13 122 ASN B N 1
ATOM 2218 C CA . ASN B 1 123 ? -10.615 36.716 51.304 1.00 9.33 122 ASN B CA 1
ATOM 2219 C C . ASN B 1 123 ? -10.349 38.007 50.541 1.00 9.51 122 ASN B C 1
ATOM 2220 O O . ASN B 1 123 ? -9.194 38.403 50.364 1.00 10.21 122 ASN B O 1
ATOM 2225 N N . LEU B 1 124 ? -11.420 38.645 50.080 1.00 9.61 123 LEU B N 1
ATOM 2226 C CA . LEU B 1 124 ? -11.328 39.956 49.447 1.00 9.94 123 LEU B CA 1
ATOM 2227 C C . LEU B 1 124 ? -10.499 40.922 50.278 1.00 10.13 123 LEU B C 1
ATOM 2228 O O . LEU B 1 124 ? -10.542 40.906 51.509 1.00 10.33 123 LEU B O 1
ATOM 2233 N N . THR B 1 125 ? -9.744 41.757 49.581 1.00 10.39 124 THR B N 1
ATOM 2234 C CA . THR B 1 125 ? -9.010 42.848 50.208 1.00 10.89 124 THR B CA 1
ATOM 2235 C C . THR B 1 125 ? -9.968 43.930 50.717 1.00 11.59 124 THR B C 1
ATOM 2236 O O . THR B 1 125 ? -11.089 44.078 50.212 1.00 10.30 124 THR B O 1
ATOM 2240 N N . PRO B 1 126 ? -9.535 44.688 51.744 1.00 11.39 125 PRO B N 1
ATOM 2241 C CA . PRO B 1 126 ? -10.339 45.794 52.255 1.00 11.97 125 PRO B CA 1
ATOM 2242 C C . PRO B 1 126 ? -10.767 46.759 51.157 1.00 11.74 125 PRO B C 1
ATOM 2243 O O . PRO B 1 126 ? -11.885 47.265 51.190 1.00 12.25 125 PRO B O 1
ATOM 2247 N N . TYR B 1 127 ? -9.892 46.996 50.178 1.00 12.07 126 TYR B N 1
ATOM 2248 C CA . TYR B 1 127 ? -10.229 47.893 49.076 1.00 12.02 126 TYR B CA 1
ATOM 2249 C C . TYR B 1 127 ? -11.500 47.448 48.360 1.00 12.31 126 TYR B C 1
ATOM 2250 O O . TYR B 1 127 ? -12.377 48.264 48.081 1.00 12.59 126 TYR B O 1
ATOM 2259 N N . ILE B 1 128 ? -11.588 46.154 48.057 1.00 12.73 127 ILE B N 1
ATOM 2260 C CA . ILE B 1 128 ? -12.762 45.614 47.378 1.00 13.08 127 ILE B CA 1
ATOM 2261 C C . ILE B 1 128 ? -13.967 45.615 48.320 1.00 14.34 127 ILE B C 1
ATOM 2262 O O . ILE B 1 128 ? -15.059 46.016 47.924 1.00 14.20 127 ILE B O 1
ATOM 2267 N N . GLN B 1 129 ? -13.751 45.188 49.561 1.00 15.86 128 GLN B N 1
ATOM 2268 C CA . GLN B 1 129 ? -14.803 45.166 50.586 1.00 17.74 128 GLN B CA 1
ATOM 2269 C C . GLN B 1 129 ? -15.466 46.526 50.786 1.00 19.10 128 GLN B C 1
ATOM 2270 O O . GLN B 1 129 ? -16.685 46.609 50.973 1.00 19.42 128 GLN B O 1
ATOM 2276 N N . ASN B 1 130 ? -14.660 47.586 50.737 1.00 20.68 129 ASN B N 1
ATOM 2277 C CA . ASN B 1 130 ? -15.098 48.918 51.156 1.00 22.56 129 ASN B CA 1
ATOM 2278 C C . ASN B 1 130 ? -15.415 49.884 50.010 1.00 23.65 129 ASN B C 1
ATOM 2279 O O . ASN B 1 130 ? -15.519 51.099 50.217 1.00 24.01 129 ASN B O 1
ATOM 2292 N N . ARG B 1 132 ? -17.563 51.910 48.121 1.00 27.97 131 ARG B N 1
ATOM 2293 C CA . ARG B 1 132 ? -18.858 52.559 48.347 1.00 28.54 131 ARG B CA 1
ATOM 2294 C C . ARG B 1 132 ? -18.733 54.068 48.178 1.00 28.83 131 ARG B C 1
ATOM 2295 O O . ARG B 1 132 ? -17.762 54.674 48.635 1.00 29.29 131 ARG B O 1
#

Foldseek 3Di:
DPLLLVVLCVCVVVVWQKEWEFDQVLCCVVFVDGDDPPVFGTWIRGNPDDIEAEDAPVCQVVVVVGHVDHYYYDYPVDDVLVVCLVPDPDQPTAEYEYAPVPDDPVVVVSVCVRHVYDYDYDDVVSVVD/DVLLVVVLVVCVVVVFFWEWEWDQVLCCVVFVDGDDQPVDGTWIRGNPDHIEAEDAPVCQVVSVVRDVDHYDYDYPVDDVLVVCLVPDDPPAGAEYEYAPVPDDVVNVVSVCVRHVHDYDYDDVVSVDD